Protein AF-0000000083542495 (afdb_homodimer)

Sequence (242 aa):
VQSEVVLTQPEAETGRPGGSLRLTCKTSGFSLGSYNMYWVRQVPGQGLECLIWYYSSSENTYAPAIKDRFTASKDTSNNIFSLTMTRLESEDTAIYYCTRDIVPGPGAAQQLLSIQKAPQHVQSEVVLTQPEAETGRPGGSLRLTCKTSGFSLGSYNMYWVRQVPGQGLECLIWYYSSSENTYAPAIKDRFTASKDTSNNIFSLTMTRLESEDTAIYYCTRDIVPGPGAAQQLLSIQKAPQH

Radius of gyration: 18.93 Å; Cα contacts (8 Å, |Δi|>4): 610; chains: 2; bounding box: 52×53×37 Å

InterPro domains:
  IPR003599 Immunoglobulin domain subtype [SM00409] (10-116)
  IPR007110 Immunoglobulin-like domain [PS50835] (3-99)
  IPR013106 Immunoglobulin V-set domain [PF07686] (9-99)
  IPR013106 Immunoglobulin V-set domain [SM00406] (20-100)
  IPR013783 Immunoglobulin-like fold [G3DSA:2.60.40.10] (4-118)
  IPR036179 Immunoglobulin-like domain superfamily [SSF48726] (4-102)
  IPR050199 Immunoglobulin Heavy Variable [PTHR23266] (1-102)

Foldseek 3Di:
DQFDKDKDWDDDDDDDAQAKDKTKIAIDSDQLQQAWKWKWWDDVPGDIDTAKIDNAPVDIDGDPVQVVFKDWHADRVRRMTMIIGGNDDPVRPTDIDMDRDDDDDPPDDDDDDDDDDDPPD/DQFDKDKDWDDDDDDDAQAKDKTKIAIDSDQLQQAWKWKWWDDVPGDIDTAKIDNAPVDIDGDPVQVVFKDWHADRVRRMTMIIGGNDDPVRPTDIDMDRDDDDDPPDDDDDDDDDDDPPD

Structure (mmCIF, N/CA/C/O backbone):
data_AF-0000000083542495-model_v1
#
loop_
_entity.id
_entity.type
_entity.pdbx_description
1 polymer 'Ig-like domain-containing protein'
#
loop_
_atom_site.group_PDB
_atom_site.id
_atom_site.type_symbol
_atom_site.label_atom_id
_atom_site.label_alt_id
_atom_site.label_comp_id
_atom_site.label_asym_id
_atom_site.label_entity_id
_atom_site.label_seq_id
_atom_site.pdbx_PDB_ins_code
_atom_site.Cartn_x
_atom_site.Cartn_y
_atom_site.Cartn_z
_atom_site.occupancy
_atom_site.B_iso_or_equiv
_atom_site.auth_seq_id
_atom_site.auth_comp_id
_atom_site.auth_asym_id
_atom_site.auth_atom_id
_atom_site.pdbx_PDB_model_num
ATOM 1 N N . VAL A 1 1 ? 25.672 4 13.719 1 34.97 1 VAL A N 1
ATOM 2 C CA . VAL A 1 1 ? 24.438 3.922 14.484 1 34.97 1 VAL A CA 1
ATOM 3 C C . VAL A 1 1 ? 23.234 4.078 13.555 1 34.97 1 VAL A C 1
ATOM 5 O O . VAL A 1 1 ? 23.094 5.098 12.875 1 34.97 1 VAL A O 1
ATOM 8 N N . GLN A 1 2 ? 22.797 3.162 12.859 1 48.12 2 GLN A N 1
ATOM 9 C CA . GLN A 1 2 ? 21.688 3.432 11.953 1 48.12 2 GLN A CA 1
ATOM 10 C C . GLN A 1 2 ? 20.578 4.223 12.648 1 48.12 2 GLN A C 1
ATOM 12 O O . GLN A 1 2 ? 20.047 3.781 13.672 1 48.12 2 GLN A O 1
ATOM 17 N N . SER A 1 3 ? 20.625 5.492 12.648 1 60.53 3 SER A N 1
ATOM 18 C CA . SER A 1 3 ? 19.672 6.359 13.336 1 60.53 3 SER A CA 1
ATOM 19 C C . SER A 1 3 ? 18.25 5.832 13.211 1 60.53 3 SER A C 1
ATOM 21 O O . SER A 1 3 ? 17.875 5.273 12.172 1 60.53 3 SER A O 1
ATOM 23 N N . GLU A 1 4 ? 17.609 5.57 14.266 1 82.75 4 GLU A N 1
ATOM 24 C CA . GLU A 1 4 ? 16.25 5.066 14.383 1 82.75 4 GLU A CA 1
ATOM 25 C C . GLU A 1 4 ? 15.266 5.91 13.57 1 82.75 4 GLU A C 1
ATOM 27 O O . GLU A 1 4 ? 15.305 7.141 13.633 1 82.75 4 GLU A O 1
ATOM 32 N N . VAL A 1 5 ? 14.641 5.375 12.641 1 86.69 5 VAL A N 1
ATOM 33 C CA . VAL A 1 5 ? 13.586 6.051 11.891 1 86.69 5 VAL A CA 1
ATOM 34 C C . VAL A 1 5 ? 12.539 6.605 12.859 1 86.69 5 VAL A C 1
ATOM 36 O O . VAL A 1 5 ? 11.984 5.863 13.672 1 86.69 5 VAL A O 1
ATOM 39 N N . VAL A 1 6 ? 12.367 7.879 12.875 1 91.56 6 VAL A N 1
ATOM 40 C CA . VAL A 1 6 ? 11.367 8.523 13.719 1 91.56 6 VAL A CA 1
ATOM 41 C C . VAL A 1 6 ? 10.406 9.336 12.852 1 91.56 6 VAL A C 1
ATOM 43 O O . VAL A 1 6 ? 10.828 10.227 12.117 1 91.56 6 VAL A O 1
ATOM 46 N N . LEU A 1 7 ? 9.211 8.992 12.914 1 95.25 7 LEU A N 1
ATOM 47 C CA . LEU A 1 7 ? 8.133 9.734 12.258 1 95.25 7 LEU A CA 1
ATOM 48 C C . LEU A 1 7 ? 7.188 10.344 13.281 1 95.25 7 LEU A C 1
ATOM 50 O O . LEU A 1 7 ? 6.863 9.711 14.289 1 95.25 7 LEU A O 1
ATOM 54 N N . THR A 1 8 ? 6.801 11.594 13 1 96.88 8 THR A N 1
ATOM 55 C CA . THR A 1 8 ? 5.898 12.258 13.93 1 96.88 8 THR A CA 1
ATOM 56 C C . THR A 1 8 ? 4.809 13.016 13.18 1 96.88 8 THR A C 1
ATOM 58 O O . THR A 1 8 ? 5.074 13.656 12.156 1 96.88 8 THR A O 1
ATOM 61 N N . GLN A 1 9 ? 3.605 12.883 13.703 1 96.31 9 GLN A N 1
ATOM 62 C CA . GLN A 1 9 ? 2.443 13.625 13.219 1 96.31 9 GLN A CA 1
ATOM 63 C C . GLN A 1 9 ? 1.696 14.289 14.367 1 96.31 9 GLN A C 1
ATOM 65 O O . GLN A 1 9 ? 1.771 13.836 15.516 1 96.31 9 GLN A O 1
ATOM 70 N N . PRO A 1 10 ? 1.096 15.461 14.008 1 94.69 10 PRO A N 1
ATOM 71 C CA . PRO A 1 10 ? 0.166 15.938 15.031 1 94.69 10 PRO A CA 1
ATOM 72 C C . PRO A 1 10 ? -0.858 14.875 15.438 1 94.69 10 PRO A C 1
ATOM 74 O O . PRO A 1 10 ? -1.053 13.898 14.719 1 94.69 10 PRO A O 1
ATOM 77 N N . GLU A 1 11 ? -1.514 15.062 16.547 1 94.12 11 GLU A N 1
ATOM 78 C CA . GLU A 1 11 ? -2.424 14.047 17.062 1 94.12 11 GLU A CA 1
ATOM 79 C C . GLU A 1 11 ? -3.73 14.023 16.266 1 94.12 11 GLU A C 1
ATOM 81 O O . GLU A 1 11 ? -4.273 12.953 15.992 1 94.12 11 GLU A O 1
ATOM 86 N N . ALA A 1 12 ? -4.207 15.188 16.047 1 96.12 12 ALA A N 1
ATOM 87 C CA . ALA A 1 12 ? -5.523 15.25 15.43 1 96.12 12 ALA A CA 1
ATOM 88 C C . ALA A 1 12 ? -5.68 16.516 14.602 1 96.12 12 ALA A C 1
ATOM 90 O O . ALA A 1 12 ? -4.984 17.516 14.836 1 96.12 12 ALA A O 1
ATOM 91 N N . GLU A 1 13 ? -6.488 16.5 13.633 1 96.31 13 GLU A N 1
ATOM 92 C CA . GLU A 1 13 ? -6.898 17.625 12.781 1 96.31 13 GLU A CA 1
ATOM 93 C C . GLU A 1 13 ? -8.391 17.562 12.477 1 96.31 13 GLU A C 1
ATOM 95 O O . GLU A 1 13 ? -8.953 16.484 12.32 1 96.31 13 GLU A O 1
ATOM 100 N N . THR A 1 14 ? -9.055 18.672 12.484 1 96.62 14 THR A N 1
ATOM 101 C CA . THR A 1 14 ? -10.477 18.734 12.172 1 96.62 14 THR A CA 1
ATOM 102 C C . THR A 1 14 ? -10.727 19.609 10.953 1 96.62 14 THR A C 1
ATOM 104 O O . THR A 1 14 ? -10.109 20.672 10.812 1 96.62 14 THR A O 1
ATOM 107 N N . GLY A 1 15 ? -11.609 19.109 10.062 1 96.94 15 GLY A N 1
ATOM 108 C CA . GLY A 1 15 ? -12.008 19.875 8.891 1 96.94 15 GLY A CA 1
ATOM 109 C C . GLY A 1 15 ? -13.508 19.875 8.664 1 96.94 15 GLY A C 1
ATOM 110 O O . GLY A 1 15 ? -14.273 19.391 9.508 1 96.94 15 GLY A O 1
ATOM 111 N N . ARG A 1 16 ? -13.992 20.547 7.547 1 96.88 16 ARG A N 1
ATOM 112 C CA . ARG A 1 16 ? -15.398 20.578 7.16 1 96.88 16 ARG A CA 1
ATOM 113 C C . ARG A 1 16 ? -15.594 20.062 5.738 1 96.88 16 ARG A C 1
ATOM 115 O O . ARG A 1 16 ? -14.711 20.219 4.895 1 96.88 16 ARG A O 1
ATOM 122 N N . PRO A 1 17 ? -16.75 19.469 5.582 1 96.75 17 PRO A N 1
ATOM 123 C CA . PRO A 1 17 ? -17 19.031 4.207 1 96.75 17 PRO A CA 1
ATOM 124 C C . PRO A 1 17 ? -16.828 20.156 3.191 1 96.75 17 PRO A C 1
ATOM 126 O O . PRO A 1 17 ? -17.219 21.297 3.457 1 96.75 17 PRO A O 1
ATOM 129 N N . GLY A 1 18 ? -16.203 19.812 2.08 1 97.31 18 GLY A N 1
ATOM 130 C CA . GLY A 1 18 ? -15.969 20.797 1.038 1 97.31 18 GLY A CA 1
ATOM 131 C C . GLY A 1 18 ? -14.719 21.609 1.257 1 97.31 18 GLY A C 1
ATOM 132 O O . GLY A 1 18 ? -14.242 22.281 0.34 1 97.31 18 GLY A O 1
ATOM 133 N N . GLY A 1 19 ? -14.156 21.547 2.391 1 97.69 19 GLY A N 1
ATOM 134 C CA . GLY A 1 19 ? -12.961 22.297 2.736 1 97.69 19 GLY A CA 1
ATOM 135 C C . GLY A 1 19 ? -11.68 21.609 2.32 1 97.69 19 GLY A C 1
ATOM 136 O O . GLY A 1 19 ? -11.703 20.641 1.562 1 97.69 19 GLY A O 1
ATOM 137 N N . SER A 1 20 ? -10.539 22.203 2.807 1 98.19 20 SER A N 1
ATOM 138 C CA . SER A 1 20 ? -9.211 21.688 2.523 1 98.19 20 SER A CA 1
ATOM 139 C C . SER A 1 20 ? -8.367 21.609 3.789 1 98.19 20 SER A C 1
ATOM 141 O O . SER A 1 20 ? -8.562 22.375 4.723 1 98.19 20 SER A O 1
ATOM 143 N N . LEU A 1 21 ? -7.43 20.656 3.797 1 97.94 21 LEU A N 1
ATOM 144 C CA . LEU A 1 21 ? -6.488 20.453 4.895 1 97.94 21 LEU A CA 1
ATOM 145 C C . LEU A 1 21 ? -5.152 19.938 4.375 1 97.94 21 LEU A C 1
ATOM 147 O O . LEU A 1 21 ? -5.066 19.453 3.246 1 97.94 21 LEU A O 1
ATOM 151 N N . ARG A 1 22 ? -4.215 20.141 5.234 1 98.12 22 ARG A N 1
ATOM 152 C CA . ARG A 1 22 ? -2.896 19.594 4.945 1 98.12 22 ARG A CA 1
ATOM 153 C C . ARG A 1 22 ? -2.361 18.812 6.141 1 98.12 22 ARG A C 1
ATOM 155 O O . ARG A 1 22 ? -2.209 19.359 7.23 1 98.12 22 ARG A O 1
ATOM 162 N N . LEU A 1 23 ? -2.1 17.562 5.938 1 98.38 23 LEU A N 1
ATOM 163 C CA . LEU A 1 23 ? -1.435 16.75 6.949 1 98.38 23 LEU A CA 1
ATOM 164 C C . LEU A 1 23 ? 0.077 16.766 6.75 1 98.38 23 LEU A C 1
ATOM 166 O O . LEU A 1 23 ? 0.558 16.766 5.613 1 98.38 23 LEU A O 1
ATOM 170 N N . THR A 1 24 ? 0.794 16.75 7.852 1 98.38 24 THR A N 1
ATOM 171 C CA . THR A 1 24 ? 2.25 16.75 7.762 1 98.38 24 THR A CA 1
ATOM 172 C C . THR A 1 24 ? 2.846 15.617 8.594 1 98.38 24 THR A C 1
ATOM 174 O O . THR A 1 24 ? 2.346 15.297 9.672 1 98.38 24 THR A O 1
ATOM 177 N N . CYS A 1 25 ? 3.855 15.055 8.117 1 98.44 25 CYS A N 1
ATOM 178 C CA . CYS A 1 25 ? 4.656 14.016 8.758 1 98.44 25 CYS A CA 1
ATOM 179 C C . CYS A 1 25 ? 6.129 14.406 8.789 1 98.44 25 CYS A C 1
ATOM 181 O O . CYS A 1 25 ? 6.781 14.461 7.742 1 98.44 25 CYS A O 1
ATOM 183 N N . LYS A 1 26 ? 6.633 14.688 9.938 1 98.25 26 LYS A N 1
ATOM 184 C CA . LYS A 1 26 ? 8.055 14.984 10.094 1 98.25 26 LYS A CA 1
ATOM 185 C C . LYS A 1 26 ? 8.875 13.703 10.203 1 98.25 26 LYS A C 1
ATOM 187 O O . LYS A 1 26 ? 8.516 12.797 10.961 1 98.25 26 LYS A O 1
ATOM 192 N N . THR A 1 27 ? 9.867 13.695 9.422 1 96.94 27 THR A N 1
ATOM 193 C CA . THR A 1 27 ? 10.688 12.492 9.383 1 96.94 27 THR A CA 1
ATOM 194 C C . THR A 1 27 ? 12.094 12.773 9.891 1 96.94 27 THR A C 1
ATOM 196 O O . THR A 1 27 ? 12.594 13.898 9.766 1 96.94 27 THR A O 1
ATOM 199 N N . SER A 1 28 ? 12.695 11.758 10.469 1 94.94 28 SER A N 1
ATOM 200 C CA . SER A 1 28 ? 14.086 11.859 10.891 1 94.94 28 SER A CA 1
ATOM 201 C C . SER A 1 28 ? 14.773 10.5 10.859 1 94.94 28 SER A C 1
ATOM 203 O O . SER A 1 28 ? 14.117 9.461 10.852 1 94.94 28 SER A O 1
ATOM 205 N N . GLY A 1 29 ? 16.156 10.531 10.734 1 93.25 29 GLY A N 1
ATOM 206 C CA . GLY A 1 29 ? 16.938 9.312 10.805 1 93.25 29 GLY A CA 1
ATOM 207 C C . GLY A 1 29 ? 17.266 8.734 9.445 1 93.25 29 GLY A C 1
ATOM 208 O O . GLY A 1 29 ? 17.891 7.68 9.344 1 93.25 29 GLY A O 1
ATOM 209 N N . PHE A 1 30 ? 16.703 9.352 8.438 1 92.06 30 PHE A N 1
ATOM 210 C CA . PHE A 1 30 ? 17 8.922 7.074 1 92.06 30 PHE A CA 1
ATOM 211 C C . PHE A 1 30 ? 16.766 10.062 6.09 1 92.06 30 PHE A C 1
ATOM 213 O O . PHE A 1 30 ? 16.25 11.117 6.461 1 92.06 30 PHE A O 1
ATOM 220 N N . SER A 1 31 ? 17.234 9.844 4.871 1 93.81 31 SER A N 1
ATOM 221 C CA . SER A 1 31 ? 17 10.836 3.828 1 93.81 31 SER A CA 1
ATOM 222 C C . SER A 1 31 ? 15.633 10.648 3.182 1 93.81 31 SER A C 1
ATOM 224 O O . SER A 1 31 ? 15.422 9.703 2.424 1 93.81 31 SER A O 1
ATOM 226 N N . LEU A 1 32 ? 14.766 11.555 3.404 1 95.88 32 LEU A N 1
ATOM 227 C CA . LEU A 1 32 ? 13.383 11.461 2.945 1 95.88 32 LEU A CA 1
ATOM 228 C C . LEU A 1 32 ? 13.32 11.266 1.435 1 95.88 32 LEU A C 1
ATOM 230 O O . LEU A 1 32 ? 12.5 10.5 0.935 1 95.88 32 LEU A O 1
ATOM 234 N N . GLY A 1 33 ? 14.211 11.922 0.722 1 95.31 33 GLY A N 1
ATOM 235 C CA . GLY A 1 33 ? 14.203 11.875 -0.732 1 95.31 33 GLY A CA 1
ATOM 236 C C . GLY A 1 33 ? 14.641 10.539 -1.293 1 95.31 33 GLY A C 1
ATOM 237 O O . GLY A 1 33 ? 14.344 10.219 -2.445 1 95.31 33 GLY A O 1
ATOM 238 N N . SER A 1 34 ? 15.359 9.773 -0.505 1 92.44 34 SER A N 1
ATOM 239 C CA . SER A 1 34 ? 15.977 8.547 -1.001 1 92.44 34 SER A CA 1
ATOM 240 C C . SER A 1 34 ? 15.125 7.328 -0.666 1 92.44 34 SER A C 1
ATOM 242 O O . SER A 1 34 ? 15.484 6.199 -1.02 1 92.44 34 SER A O 1
ATOM 244 N N . TYR A 1 35 ? 14.055 7.566 0.015 1 90.94 35 TYR A N 1
ATOM 245 C CA . TYR A 1 35 ? 13.234 6.434 0.445 1 90.94 35 TYR A CA 1
ATOM 246 C C . TYR A 1 35 ? 11.789 6.609 0.003 1 90.94 35 TYR A C 1
ATOM 248 O O . TYR A 1 35 ? 11.312 7.734 -0.141 1 90.94 35 TYR A O 1
ATOM 256 N N . ASN A 1 36 ? 11.094 5.5 -0.184 1 91.06 36 ASN A N 1
ATOM 257 C CA . ASN A 1 36 ? 9.648 5.512 -0.362 1 91.06 36 ASN A CA 1
ATOM 258 C C . ASN A 1 36 ? 8.93 5.902 0.926 1 91.06 36 ASN A C 1
ATOM 260 O O . ASN A 1 36 ? 9.422 5.645 2.023 1 91.06 36 ASN A O 1
ATOM 264 N N . MET A 1 37 ? 7.824 6.543 0.735 1 95.88 37 MET A N 1
ATOM 265 C CA . MET A 1 37 ? 6.926 6.84 1.845 1 95.88 37 MET A CA 1
ATOM 266 C C . MET A 1 37 ? 5.496 6.422 1.513 1 95.88 37 MET A C 1
ATOM 268 O O . MET A 1 37 ? 5.148 6.27 0.341 1 95.88 37 MET A O 1
ATOM 272 N N . TYR A 1 38 ? 4.734 6.246 2.58 1 97.06 38 TYR A N 1
ATOM 273 C CA . TYR A 1 38 ? 3.348 5.836 2.391 1 97.06 38 TYR A CA 1
ATOM 274 C C . TYR A 1 38 ? 2.408 6.676 3.246 1 97.06 38 TYR A C 1
ATOM 276 O O . TYR A 1 38 ? 2.73 7.012 4.391 1 97.06 38 TYR A O 1
ATOM 284 N N . TRP A 1 39 ? 1.235 7.031 2.676 1 97.44 39 TRP A N 1
ATOM 285 C CA . TRP A 1 39 ? 0.047 7.395 3.441 1 97.44 39 TRP A CA 1
ATO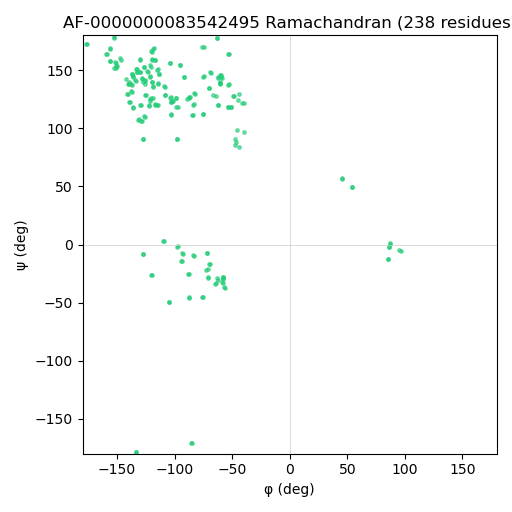M 286 C C . TRP A 1 39 ? -0.944 6.238 3.492 1 97.44 39 TRP A C 1
ATOM 288 O O . TRP A 1 39 ? -1.324 5.691 2.453 1 97.44 39 TRP A O 1
ATOM 298 N N . VAL A 1 40 ? -1.267 5.859 4.664 1 96.12 40 VAL A N 1
ATOM 299 C CA . VAL A 1 40 ? -2.221 4.781 4.895 1 96.12 40 VAL A CA 1
ATOM 300 C C . VAL A 1 40 ? -3.395 5.297 5.723 1 96.12 40 VAL A C 1
ATOM 302 O O . VAL A 1 40 ? -3.223 6.164 6.582 1 96.12 40 VAL A O 1
ATOM 305 N N . ARG A 1 41 ? -4.559 4.762 5.43 1 95.81 41 ARG A N 1
ATOM 306 C CA . ARG A 1 41 ? -5.766 5.227 6.105 1 95.81 41 ARG A CA 1
ATOM 307 C C . ARG A 1 41 ? -6.516 4.062 6.746 1 95.81 41 ARG A C 1
ATOM 309 O O . ARG A 1 41 ? -6.59 2.973 6.176 1 95.81 41 ARG A O 1
ATOM 316 N N . GLN A 1 42 ? -7.023 4.34 7.918 1 93.5 42 GLN A N 1
ATOM 317 C CA . GLN A 1 42 ? -7.906 3.379 8.57 1 93.5 42 GLN A CA 1
ATOM 318 C C . GLN A 1 42 ? -9.203 4.039 9.016 1 93.5 42 GLN A C 1
ATOM 320 O O . GLN A 1 42 ? -9.203 4.871 9.93 1 93.5 42 GLN A O 1
ATOM 325 N N . VAL A 1 43 ? -10.203 3.705 8.273 1 92.06 43 VAL A N 1
ATOM 326 C CA . VAL A 1 43 ? -11.531 4.102 8.742 1 92.06 43 VAL A CA 1
ATOM 327 C C . VAL A 1 43 ? -11.906 3.285 9.977 1 92.06 43 VAL A C 1
ATOM 329 O O . VAL A 1 43 ? -11.68 2.074 10.023 1 92.06 43 VAL A O 1
ATOM 332 N N . PRO A 1 44 ? -12.438 3.969 10.992 1 87.5 44 PRO A N 1
ATOM 333 C CA . PRO A 1 44 ? -12.789 3.225 12.203 1 87.5 44 PRO A CA 1
ATOM 334 C C . PRO A 1 44 ? -13.602 1.965 11.914 1 87.5 44 PRO A C 1
ATOM 336 O O . PRO A 1 44 ? -14.586 2.02 11.172 1 87.5 44 PRO A O 1
ATOM 339 N N . GLY A 1 45 ? -13.133 0.894 12.438 1 84.38 45 GLY A N 1
ATOM 340 C CA . GLY A 1 45 ? -13.828 -0.376 12.297 1 84.38 45 GLY A CA 1
ATOM 341 C C . GLY A 1 45 ? -13.469 -1.105 11.016 1 84.38 45 GLY A C 1
ATOM 342 O O . GLY A 1 45 ? -13.984 -2.195 10.75 1 84.38 45 GLY A O 1
ATOM 343 N N . GLN A 1 46 ? -12.672 -0.566 10.195 1 85.12 46 GLN A N 1
ATOM 344 C CA . GLN A 1 46 ? -12.297 -1.172 8.922 1 85.12 46 GLN A CA 1
ATOM 345 C C . GLN A 1 46 ? -10.797 -1.447 8.859 1 85.12 46 GLN A C 1
ATOM 347 O O . GLN A 1 46 ? -10.055 -1.074 9.766 1 85.12 46 GLN A O 1
ATOM 352 N N . GLY A 1 47 ? -10.383 -2.141 7.941 1 83.31 47 GLY A N 1
ATOM 353 C CA . GLY A 1 47 ? -8.977 -2.439 7.766 1 83.31 47 GLY A CA 1
ATOM 354 C C . GLY A 1 47 ? -8.188 -1.273 7.199 1 83.31 47 GLY A C 1
ATOM 355 O O . GLY A 1 47 ? -8.766 -0.27 6.781 1 83.31 47 GLY A O 1
ATOM 356 N N . LEU A 1 48 ? -6.906 -1.466 7.23 1 88.75 48 LEU A N 1
ATOM 357 C CA . LEU A 1 48 ? -6.02 -0.44 6.688 1 88.75 48 LEU A CA 1
ATOM 358 C C . LEU A 1 48 ? -6.047 -0.448 5.164 1 88.75 48 LEU A C 1
ATOM 360 O O . LEU A 1 48 ? -6.184 -1.506 4.547 1 88.75 48 LEU A O 1
ATOM 364 N N . GLU A 1 49 ? -5.938 0.707 4.605 1 89 49 GLU A N 1
ATOM 365 C CA . GLU A 1 49 ? -5.871 0.909 3.162 1 89 49 GLU A CA 1
ATOM 366 C C . GLU A 1 49 ? -4.633 1.713 2.775 1 89 49 GLU A C 1
ATOM 368 O O . GLU A 1 49 ? -4.367 2.771 3.35 1 89 49 GLU A O 1
ATOM 373 N N . CYS A 1 50 ? -3.916 1.165 1.838 1 92.88 50 CYS A N 1
ATOM 374 C CA . CYS A 1 50 ? -2.824 1.952 1.276 1 92.88 50 CYS A CA 1
ATOM 375 C C . CYS A 1 50 ? -3.354 3.025 0.333 1 92.88 50 CYS A C 1
ATOM 377 O O . CYS A 1 50 ? -3.828 2.717 -0.761 1 92.88 50 CYS A O 1
ATOM 379 N N . LEU A 1 51 ? -3.242 4.266 0.668 1 94.19 51 LEU A N 1
ATOM 380 C CA . LEU A 1 51 ? -3.77 5.363 -0.136 1 94.19 51 LEU A CA 1
ATOM 381 C C . LEU A 1 51 ? -2.752 5.805 -1.183 1 94.19 51 LEU A C 1
ATOM 383 O O . LEU A 1 51 ? -3.109 6.043 -2.338 1 94.19 51 LEU A O 1
ATOM 387 N N . ILE A 1 52 ? -1.513 5.945 -0.697 1 96.25 52 ILE A N 1
ATOM 388 C CA . ILE A 1 52 ? -0.48 6.527 -1.546 1 96.25 52 ILE A CA 1
ATOM 389 C C . ILE A 1 52 ? 0.84 5.793 -1.333 1 96.25 52 ILE A C 1
ATOM 391 O O . ILE A 1 52 ? 1.228 5.516 -0.195 1 96.25 52 ILE A O 1
ATOM 395 N N . TRP A 1 53 ? 1.465 5.375 -2.338 1 94.25 53 TRP A N 1
ATOM 396 C CA . TRP A 1 53 ? 2.895 5.102 -2.428 1 94.25 53 TRP A CA 1
ATOM 397 C C . TRP A 1 53 ? 3.633 6.262 -3.084 1 94.25 53 TRP A C 1
ATOM 399 O O . TRP A 1 53 ? 3.283 6.684 -4.188 1 94.25 53 TRP A O 1
ATOM 409 N N . TYR A 1 54 ? 4.645 6.766 -2.422 1 96.25 54 TYR A N 1
ATOM 410 C CA . TYR A 1 54 ? 5.273 7.977 -2.938 1 96.25 54 TYR A CA 1
ATOM 411 C C . TYR A 1 54 ? 6.793 7.875 -2.871 1 96.25 54 TYR A C 1
ATOM 413 O O . TYR A 1 54 ? 7.367 7.754 -1.786 1 96.25 54 TYR A O 1
ATOM 421 N N . TYR A 1 55 ? 7.398 7.93 -4.016 1 93.5 55 TYR A N 1
ATOM 422 C CA . TYR A 1 55 ? 8.852 8.055 -4.078 1 93.5 55 TYR A CA 1
ATOM 423 C C . TYR A 1 55 ? 9.258 9.469 -4.461 1 93.5 55 TYR A C 1
ATOM 425 O O . TYR A 1 55 ? 10.047 10.109 -3.756 1 93.5 55 TYR A O 1
ATOM 433 N N . SER A 1 56 ? 8.656 9.953 -5.496 1 95.31 56 SER A N 1
ATOM 434 C CA . SER A 1 56 ? 8.859 11.312 -5.992 1 95.31 56 SER A CA 1
ATOM 435 C C . SER A 1 56 ? 7.621 11.82 -6.719 1 95.31 56 SER A C 1
ATOM 437 O O . SER A 1 56 ? 6.629 11.102 -6.848 1 95.31 56 SER A O 1
ATOM 439 N N . SER A 1 57 ? 7.688 13.039 -7.172 1 95.25 57 SER A N 1
ATOM 440 C CA . SER A 1 57 ? 6.547 13.609 -7.879 1 95.25 57 SER A CA 1
ATOM 441 C C . SER A 1 57 ? 6.254 12.852 -9.164 1 95.25 57 SER A C 1
ATOM 443 O O . SER A 1 57 ? 5.105 12.797 -9.609 1 95.25 57 SER A O 1
ATOM 445 N N . SER A 1 58 ? 7.262 12.258 -9.781 1 93.56 58 SER A N 1
ATOM 446 C CA . SER A 1 58 ? 7.098 11.539 -11.039 1 93.56 58 SER A CA 1
ATOM 447 C C . SER A 1 58 ? 6.875 10.047 -10.805 1 93.56 58 SER A C 1
ATOM 449 O O . SER A 1 58 ? 6.473 9.32 -11.711 1 93.56 58 SER A O 1
ATOM 451 N N . GLU A 1 59 ? 7.148 9.648 -9.633 1 93.12 59 GLU A N 1
ATOM 452 C CA . GLU A 1 59 ? 7.027 8.227 -9.32 1 93.12 59 GLU A CA 1
ATOM 453 C C . GLU A 1 59 ? 6.164 8.016 -8.078 1 93.12 59 GLU A C 1
ATOM 455 O O . GLU A 1 59 ? 6.68 7.965 -6.957 1 93.12 59 GLU A O 1
ATOM 460 N N . ASN A 1 60 ? 4.902 7.859 -8.305 1 94.44 60 ASN A N 1
ATOM 461 C CA . ASN A 1 60 ? 3.938 7.672 -7.223 1 94.44 60 ASN A CA 1
ATOM 462 C C . ASN A 1 60 ? 2.654 7.016 -7.723 1 94.44 60 ASN A C 1
ATOM 464 O O . ASN A 1 60 ? 2.42 6.945 -8.93 1 94.44 60 ASN A O 1
ATOM 468 N N . THR A 1 61 ? 1.915 6.535 -6.715 1 93.69 61 THR A N 1
ATOM 469 C CA . THR A 1 61 ? 0.588 6.012 -7.016 1 93.69 61 THR A CA 1
ATOM 470 C C . THR A 1 61 ? -0.431 6.5 -5.992 1 93.69 61 THR A C 1
ATOM 472 O O . THR A 1 61 ? -0.107 6.656 -4.812 1 93.69 61 THR A O 1
ATOM 475 N N . TYR A 1 62 ? -1.709 6.75 -6.539 1 94.44 62 TYR A N 1
ATOM 476 C CA . TYR A 1 62 ? -2.838 7.133 -5.695 1 94.44 62 TYR A CA 1
ATOM 477 C C . TYR A 1 62 ? -3.969 6.117 -5.809 1 94.44 62 TYR A C 1
ATOM 479 O O . TYR A 1 62 ? -4.266 5.629 -6.902 1 94.44 62 TYR A O 1
ATOM 487 N N . ALA A 1 63 ? -4.512 5.902 -4.625 1 92.75 63 ALA A N 1
ATOM 488 C CA . ALA A 1 63 ? -5.773 5.176 -4.711 1 92.75 63 ALA A CA 1
ATOM 489 C C . ALA A 1 63 ? -6.793 5.941 -5.547 1 92.75 63 ALA A C 1
ATOM 491 O O . ALA A 1 63 ? -6.887 7.168 -5.457 1 92.75 63 ALA A O 1
ATOM 492 N N . PRO A 1 64 ? -7.586 5.234 -6.281 1 91.12 64 PRO A N 1
ATOM 493 C CA . PRO A 1 64 ? -8.523 5.891 -7.195 1 91.12 64 PRO A CA 1
ATOM 494 C C . PRO A 1 64 ? -9.492 6.828 -6.477 1 91.12 64 PRO A C 1
ATOM 496 O O . PRO A 1 64 ? -9.836 7.891 -7 1 91.12 64 PRO A O 1
ATOM 499 N N . ALA A 1 65 ? -9.875 6.555 -5.301 1 90.12 65 ALA A N 1
ATOM 500 C CA . ALA A 1 65 ? -10.922 7.285 -4.582 1 90.12 65 ALA A CA 1
ATOM 501 C C . ALA A 1 65 ? -10.445 8.688 -4.203 1 90.12 65 ALA A C 1
ATOM 503 O O . ALA A 1 65 ? -11.258 9.57 -3.918 1 90.12 65 ALA A O 1
ATOM 504 N N . ILE A 1 66 ? -9.109 8.867 -4.266 1 95.31 66 ILE A N 1
ATOM 505 C CA . ILE A 1 66 ? -8.656 10.141 -3.711 1 95.31 66 ILE A CA 1
ATOM 506 C C . ILE A 1 66 ? -7.789 10.867 -4.738 1 95.31 66 ILE A C 1
ATOM 508 O O . ILE A 1 66 ? -7.41 12.023 -4.531 1 95.31 66 ILE A O 1
ATOM 512 N N . LYS A 1 67 ? -7.461 10.266 -5.789 1 94.94 67 LYS A N 1
ATOM 513 C CA . LYS A 1 67 ? -6.422 10.727 -6.707 1 94.94 67 LYS A CA 1
ATOM 514 C C . LYS A 1 67 ? -6.727 12.133 -7.219 1 94.94 67 LYS A C 1
ATOM 516 O O . LYS A 1 67 ? -5.809 12.898 -7.523 1 94.94 67 LYS A O 1
ATOM 521 N N . ASP A 1 68 ? -7.945 12.578 -7.309 1 96.75 68 ASP A N 1
ATOM 522 C CA . ASP A 1 68 ? -8.305 13.891 -7.848 1 96.75 68 ASP A CA 1
ATOM 523 C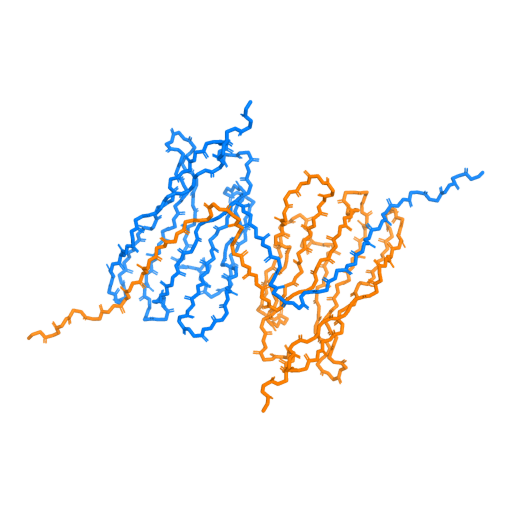 C . ASP A 1 68 ? -8.406 14.93 -6.734 1 96.75 68 ASP A C 1
ATOM 525 O O . ASP A 1 68 ? -8.555 16.125 -7.004 1 96.75 68 ASP A O 1
ATOM 529 N N . ARG A 1 69 ? -8.312 14.492 -5.566 1 98.5 69 ARG A N 1
ATOM 530 C CA . ARG A 1 69 ? -8.602 15.414 -4.473 1 98.5 69 ARG A CA 1
ATOM 531 C C . ARG A 1 69 ? -7.395 15.578 -3.557 1 98.5 69 ARG A C 1
ATOM 533 O O . ARG A 1 69 ? -7.246 16.609 -2.889 1 98.5 69 ARG A O 1
ATOM 540 N N . PHE A 1 70 ? -6.566 14.578 -3.52 1 98.5 70 PHE A N 1
ATOM 541 C CA . PHE A 1 70 ? -5.438 14.586 -2.594 1 98.5 70 PHE A CA 1
ATOM 542 C C . PHE A 1 70 ? -4.117 14.664 -3.35 1 98.5 70 PHE A C 1
ATOM 544 O O . PHE A 1 70 ? -3.99 14.109 -4.445 1 98.5 70 PHE A O 1
ATOM 551 N N . THR A 1 71 ? -3.145 15.328 -2.746 1 98.62 71 THR A N 1
ATOM 552 C CA . THR A 1 71 ? -1.811 15.461 -3.322 1 98.62 71 THR A CA 1
ATOM 553 C C . THR A 1 71 ? -0.739 15.305 -2.246 1 98.62 71 THR A C 1
ATOM 555 O O . THR A 1 71 ? -0.702 16.078 -1.284 1 98.62 71 THR A O 1
ATOM 558 N N . ALA A 1 72 ? 0.112 14.367 -2.471 1 98.62 72 ALA A N 1
ATOM 559 C CA . ALA A 1 72 ? 1.244 14.172 -1.568 1 98.62 72 ALA A CA 1
ATOM 560 C C . ALA A 1 72 ? 2.484 14.898 -2.086 1 98.62 72 ALA A C 1
ATOM 562 O O . ALA A 1 72 ? 2.613 15.141 -3.289 1 98.62 72 ALA A O 1
ATOM 563 N N . SER A 1 73 ? 3.379 15.234 -1.086 1 98.56 73 SER A N 1
ATOM 564 C CA . SER A 1 73 ? 4.629 15.883 -1.467 1 98.56 73 SER A CA 1
ATOM 565 C C . SER A 1 73 ? 5.711 15.656 -0.417 1 98.56 73 SER A C 1
ATOM 567 O O . SER A 1 73 ? 5.406 15.383 0.747 1 98.56 73 SER A O 1
ATOM 569 N N . LYS A 1 74 ? 6.93 15.797 -0.888 1 98.25 74 LYS A N 1
ATOM 570 C CA . LYS A 1 74 ? 8.102 15.742 -0.021 1 98.25 74 LYS A CA 1
ATOM 571 C C . LYS A 1 74 ? 8.82 17.094 0.013 1 98.25 74 LYS A C 1
ATOM 573 O O . LYS A 1 74 ? 9.203 17.625 -1.031 1 98.25 74 LYS A O 1
ATOM 578 N N . ASP A 1 75 ? 8.906 17.625 1.172 1 98.12 75 ASP A N 1
ATOM 579 C CA . ASP A 1 75 ? 9.82 18.734 1.428 1 98.12 75 ASP A CA 1
ATOM 580 C C . ASP A 1 75 ? 11.117 18.25 2.061 1 98.12 75 ASP A C 1
ATOM 582 O O . ASP A 1 75 ? 11.242 18.203 3.287 1 98.12 75 ASP A O 1
ATOM 586 N N . THR A 1 76 ? 12.117 17.922 1.229 1 97.12 76 THR A N 1
ATOM 587 C CA . THR A 1 76 ? 13.328 17.266 1.701 1 97.12 76 THR A CA 1
ATOM 588 C C . THR A 1 76 ? 14.172 18.234 2.529 1 97.12 76 THR A C 1
ATOM 590 O O . THR A 1 76 ? 14.945 17.797 3.391 1 97.12 76 THR A O 1
ATOM 593 N N . SER A 1 77 ? 14.062 19.516 2.232 1 97.06 77 SER A N 1
ATOM 594 C CA . SER A 1 77 ? 14.805 20.516 2.998 1 97.06 77 SER A CA 1
ATOM 595 C C . SER A 1 77 ? 14.359 20.547 4.453 1 97.06 77 SER A C 1
ATOM 597 O O . SER A 1 77 ? 15.172 20.766 5.355 1 97.06 77 SER A O 1
ATOM 599 N N . ASN A 1 78 ? 13.078 20.281 4.664 1 97.62 78 ASN A N 1
ATOM 600 C CA . ASN A 1 78 ? 12.531 20.344 6.016 1 97.62 78 ASN A CA 1
ATOM 601 C C . ASN A 1 78 ? 12.172 18.953 6.535 1 97.62 78 ASN A C 1
ATOM 603 O O . ASN A 1 78 ? 11.672 18.812 7.652 1 97.62 78 ASN A O 1
ATOM 607 N N . ASN A 1 79 ? 12.445 17.922 5.773 1 97.44 79 ASN A N 1
ATOM 608 C CA . ASN A 1 79 ? 12.156 16.531 6.102 1 97.44 79 ASN A CA 1
ATOM 609 C C . ASN A 1 79 ? 10.68 16.344 6.445 1 97.44 79 ASN A C 1
ATOM 611 O O . ASN A 1 79 ? 10.352 15.734 7.469 1 97.44 79 ASN A O 1
ATOM 615 N N . ILE A 1 80 ? 9.828 16.875 5.543 1 98.44 80 ILE A N 1
ATOM 616 C CA . ILE A 1 80 ? 8.391 16.766 5.758 1 98.44 80 ILE A CA 1
ATOM 617 C C . ILE A 1 80 ? 7.742 16.031 4.586 1 98.44 80 ILE A C 1
ATOM 619 O O . ILE A 1 80 ? 7.949 16.406 3.428 1 98.44 80 ILE A O 1
ATOM 623 N N . PHE A 1 81 ? 7.047 15.008 4.898 1 98.75 81 PHE A N 1
ATOM 624 C CA . PHE A 1 81 ? 6.137 14.352 3.967 1 98.75 81 PHE A CA 1
ATOM 625 C C . PHE A 1 81 ? 4.703 14.812 4.203 1 98.75 81 PHE A C 1
ATOM 627 O O . PHE A 1 81 ? 4.145 14.594 5.277 1 98.75 81 PHE A O 1
ATOM 634 N N . SER A 1 82 ? 4.094 15.445 3.191 1 98.69 82 SER A N 1
ATOM 635 C CA . SER A 1 82 ? 2.797 16.062 3.438 1 98.69 82 SER A CA 1
ATOM 636 C C . SER A 1 82 ? 1.718 15.469 2.541 1 98.69 82 SER A C 1
ATOM 638 O O . SER A 1 82 ? 2.023 14.852 1.522 1 98.69 82 SER A O 1
ATOM 640 N N . LEU A 1 83 ? 0.484 15.672 3 1 98.75 83 LEU A N 1
ATOM 641 C CA . LEU A 1 83 ? -0.712 15.305 2.25 1 98.75 83 LEU A CA 1
ATOM 642 C C . LEU A 1 83 ? -1.709 16.453 2.221 1 98.75 83 LEU A C 1
ATOM 644 O O . LEU A 1 83 ? -2.324 16.781 3.238 1 98.75 83 LEU A O 1
ATOM 648 N N . THR A 1 84 ? -1.814 17.078 1.034 1 98.69 84 THR A N 1
ATOM 649 C CA . THR A 1 84 ? -2.814 18.109 0.84 1 98.69 84 THR A CA 1
ATOM 650 C C . THR A 1 84 ? -4.145 17.516 0.389 1 98.69 84 THR A C 1
ATOM 652 O O . THR A 1 84 ? -4.199 16.812 -0.624 1 98.69 84 THR A O 1
ATOM 655 N N . MET A 1 85 ? -5.207 17.812 1.068 1 98.69 85 MET A N 1
ATOM 656 C CA . MET A 1 85 ? -6.535 17.25 0.816 1 98.69 85 MET A CA 1
ATOM 657 C C . MET A 1 85 ? -7.531 18.359 0.489 1 98.69 85 MET A C 1
ATOM 659 O O . MET A 1 85 ? -7.672 19.328 1.252 1 98.69 85 MET A O 1
ATOM 663 N N . THR A 1 86 ? -8.172 18.219 -0.609 1 98.56 86 THR A N 1
ATOM 664 C CA . THR A 1 86 ? -9.172 19.203 -0.993 1 98.56 86 THR A CA 1
ATOM 665 C C . THR A 1 86 ? -10.547 18.562 -1.141 1 98.56 86 THR A C 1
ATOM 667 O O . THR A 1 86 ? -10.656 17.328 -1.209 1 98.56 86 THR A O 1
ATOM 670 N N . ARG A 1 87 ? -11.617 19.375 -1.195 1 98.12 87 ARG A N 1
ATOM 671 C CA . ARG A 1 87 ? -12.984 18.891 -1.325 1 98.12 87 ARG A CA 1
ATOM 672 C C . ARG A 1 87 ? -13.25 17.734 -0.376 1 98.12 87 ARG A C 1
ATOM 674 O O . ARG A 1 87 ? -13.711 16.672 -0.8 1 98.12 87 ARG A O 1
ATOM 681 N N . LEU A 1 88 ? -13.023 18.031 0.86 1 98.12 88 LEU A N 1
ATOM 682 C CA . LEU A 1 88 ? -13.141 17.031 1.907 1 98.12 88 LEU A CA 1
ATOM 683 C C . LEU A 1 88 ? -14.562 16.469 1.974 1 98.12 88 LEU A C 1
ATOM 685 O O . LEU A 1 88 ? -15.531 17.219 1.825 1 98.12 88 LEU A O 1
ATOM 689 N N . GLU A 1 89 ? -14.586 15.219 2.162 1 97.12 89 GLU A N 1
ATOM 690 C CA . GLU A 1 89 ? -15.844 14.516 2.375 1 97.12 89 GLU A CA 1
ATOM 691 C C . GLU A 1 89 ? -15.898 13.883 3.762 1 97.12 89 GLU A C 1
ATOM 693 O O . GLU A 1 89 ? -14.859 13.617 4.367 1 97.12 89 GLU A O 1
ATOM 698 N N . SER A 1 90 ? -17.109 13.602 4.234 1 95.56 90 SER A N 1
ATOM 699 C CA . SER A 1 90 ? -17.266 12.969 5.539 1 95.56 90 SER A CA 1
ATOM 700 C C . SER A 1 90 ? -16.531 11.633 5.594 1 95.56 90 SER A C 1
ATOM 702 O O . SER A 1 90 ? -16.031 11.242 6.645 1 95.56 90 SER A O 1
ATOM 704 N N . GLU A 1 91 ? -16.438 11.008 4.422 1 94.19 91 GLU A N 1
ATOM 705 C CA . GLU A 1 91 ? -15.812 9.695 4.316 1 94.19 91 GLU A CA 1
ATOM 706 C C . GLU A 1 91 ? -14.305 9.781 4.492 1 94.19 91 GLU A C 1
ATOM 708 O O . GLU A 1 91 ? -13.625 8.766 4.66 1 94.19 91 GLU A O 1
ATOM 713 N N . ASP A 1 92 ? -13.844 11.023 4.551 1 96.94 92 ASP A N 1
ATOM 714 C CA . ASP A 1 92 ? -12.406 11.211 4.734 1 96.94 92 ASP A CA 1
ATOM 715 C C . ASP A 1 92 ? -12.023 11.117 6.211 1 96.94 92 ASP A C 1
ATOM 717 O O . ASP A 1 92 ? -10.836 11.07 6.547 1 96.94 92 ASP A O 1
ATOM 721 N N . THR A 1 93 ? -13.039 11.086 7.148 1 97.25 93 THR A N 1
ATOM 722 C CA . THR A 1 93 ? -12.773 10.898 8.57 1 97.25 93 THR A CA 1
ATOM 723 C C . THR A 1 93 ? -12.117 9.547 8.828 1 97.25 93 THR A C 1
ATOM 725 O O . THR A 1 93 ? -12.703 8.5 8.523 1 97.25 93 THR A O 1
ATOM 728 N N . ALA A 1 94 ? -10.945 9.594 9.383 1 97.62 94 ALA A N 1
ATOM 729 C CA . ALA A 1 94 ? -10.172 8.367 9.602 1 97.62 94 ALA A CA 1
ATOM 730 C C . ALA A 1 94 ? -8.867 8.664 10.336 1 97.62 94 ALA A C 1
ATOM 732 O O . ALA A 1 94 ? -8.547 9.82 10.609 1 97.62 94 ALA A O 1
ATOM 733 N N . ILE A 1 95 ? -8.188 7.594 10.703 1 97.69 95 ILE A N 1
ATOM 734 C CA . ILE A 1 95 ? -6.797 7.703 11.133 1 97.69 95 ILE A CA 1
ATOM 735 C C . ILE A 1 95 ? -5.871 7.617 9.922 1 97.69 95 ILE A C 1
ATOM 737 O O . ILE A 1 95 ? -5.969 6.68 9.125 1 97.69 95 ILE A O 1
ATOM 741 N N . TYR A 1 96 ? -5.043 8.57 9.812 1 98 96 TYR A N 1
ATOM 742 C CA . TYR A 1 96 ? -4.059 8.578 8.734 1 98 96 TYR A CA 1
ATOM 743 C C . TYR A 1 96 ? -2.658 8.305 9.273 1 98 96 TYR A C 1
ATOM 745 O O . TYR A 1 96 ? -2.203 8.961 10.211 1 98 96 TYR A O 1
ATOM 753 N N . TYR A 1 97 ? -2.02 7.359 8.648 1 97.62 97 TYR A N 1
ATOM 754 C CA . TYR A 1 97 ? -0.666 6.977 9.031 1 97.62 97 TYR A CA 1
ATOM 755 C C . TYR A 1 97 ? 0.347 7.43 7.988 1 97.62 97 TYR A C 1
ATOM 757 O O . TYR A 1 97 ? 0.103 7.309 6.785 1 97.62 97 TYR A O 1
ATOM 765 N N . CYS A 1 98 ? 1.359 7.941 8.469 1 97.94 98 CYS A N 1
ATOM 766 C CA . CYS A 1 98 ? 2.574 8.148 7.688 1 97.94 98 CYS A CA 1
ATOM 767 C C . CYS A 1 98 ? 3.629 7.102 8.031 1 97.94 98 CYS A C 1
ATOM 769 O O . CYS A 1 98 ? 3.938 6.891 9.211 1 97.94 98 CYS A O 1
ATOM 771 N N . THR A 1 99 ? 4.156 6.418 7.027 1 95.75 99 THR A N 1
ATOM 772 C CA . THR A 1 99 ? 5.109 5.359 7.332 1 95.75 99 THR A CA 1
ATOM 773 C C . THR A 1 99 ? 6.082 5.156 6.172 1 95.75 99 THR A C 1
ATOM 775 O O . THR A 1 99 ? 5.75 5.441 5.02 1 95.75 99 THR A O 1
ATOM 778 N N . ARG A 1 100 ? 7.25 4.695 6.516 1 91.56 100 ARG A N 1
ATOM 779 C CA . ARG A 1 100 ? 8.266 4.367 5.52 1 91.56 100 ARG A CA 1
ATOM 780 C C . ARG A 1 100 ? 8.117 2.926 5.039 1 91.56 100 ARG A C 1
ATOM 782 O O . ARG A 1 100 ? 8.516 2.594 3.92 1 91.56 100 ARG A O 1
ATOM 789 N N . ASP A 1 101 ? 7.527 2.178 5.93 1 88.62 101 ASP A N 1
ATOM 790 C CA . ASP A 1 101 ? 7.422 0.747 5.66 1 88.62 101 ASP A CA 1
ATOM 791 C C . ASP A 1 101 ? 6.004 0.243 5.93 1 88.62 101 ASP A C 1
ATOM 793 O O . ASP A 1 101 ? 5.289 0.803 6.766 1 88.62 101 ASP A O 1
ATOM 797 N N . ILE A 1 102 ? 5.648 -0.752 5.141 1 91.75 102 ILE A N 1
ATOM 798 C CA . ILE A 1 102 ? 4.395 -1.449 5.406 1 91.75 102 ILE A CA 1
ATOM 799 C C . ILE A 1 102 ? 4.668 -2.932 5.652 1 91.75 102 ILE A C 1
ATOM 801 O O . ILE A 1 102 ? 5.707 -3.453 5.242 1 91.75 102 ILE A O 1
ATOM 805 N N . VAL A 1 103 ? 3.846 -3.529 6.375 1 90.5 103 VAL A N 1
ATOM 806 C CA . VAL A 1 103 ? 3.936 -4.957 6.664 1 90.5 103 VAL A CA 1
ATOM 807 C C . VAL A 1 103 ? 2.619 -5.641 6.301 1 90.5 103 VAL A C 1
ATOM 809 O O . VAL A 1 103 ? 1.541 -5.074 6.504 1 90.5 103 VAL A O 1
ATOM 812 N N . PRO A 1 104 ? 2.748 -6.793 5.695 1 91.88 104 PRO A N 1
ATOM 813 C CA . PRO A 1 104 ? 1.507 -7.527 5.445 1 91.88 104 PRO A CA 1
ATOM 814 C C . PRO A 1 104 ? 0.759 -7.879 6.73 1 91.88 104 PRO A C 1
ATOM 816 O O . PRO A 1 104 ? 1.384 -8.188 7.75 1 91.88 104 PRO A O 1
ATOM 819 N N . GLY A 1 105 ? -0.562 -7.734 6.695 1 87.94 105 GLY A N 1
ATOM 820 C CA . GLY A 1 105 ? -1.371 -8.055 7.859 1 87.94 105 GLY A CA 1
ATOM 821 C C . GLY A 1 105 ? -1.302 -9.516 8.258 1 87.94 105 GLY A C 1
ATOM 822 O O . GLY A 1 105 ? -0.661 -10.32 7.574 1 87.94 105 GLY A O 1
ATOM 823 N N . PRO A 1 106 ? -2.035 -9.75 9.375 1 85.06 106 PRO A N 1
ATOM 824 C CA . PRO A 1 106 ? -2.084 -11.164 9.781 1 85.06 106 PRO A CA 1
ATOM 825 C C . PRO A 1 106 ? -2.736 -12.055 8.734 1 85.06 106 PRO A C 1
ATOM 827 O O . PRO A 1 106 ? -3.67 -11.633 8.047 1 85.06 106 PRO A O 1
ATOM 830 N N . GLY A 1 107 ? -2.283 -13.273 8.539 1 88.69 107 GLY A N 1
ATOM 831 C CA . GLY A 1 107 ? -2.84 -14.227 7.598 1 88.69 107 GLY A CA 1
ATOM 832 C C . GLY A 1 107 ? -2.262 -14.094 6.203 1 88.69 107 GLY A C 1
ATOM 833 O O . GLY A 1 107 ? -2.711 -14.766 5.273 1 88.69 107 GLY A O 1
ATOM 834 N N . ALA A 1 108 ? -1.361 -13.164 6.059 1 93.56 108 ALA A N 1
ATOM 835 C CA . ALA A 1 108 ? -0.726 -12.992 4.754 1 93.56 108 ALA A CA 1
ATOM 836 C C . ALA A 1 108 ? -0.001 -14.258 4.32 1 93.56 108 ALA A C 1
ATOM 838 O O . ALA A 1 108 ? 0.533 -14.992 5.156 1 93.56 108 ALA A O 1
ATOM 839 N N . ALA A 1 109 ? 0.002 -14.508 3.064 1 96.56 109 ALA A N 1
ATOM 840 C CA . ALA A 1 109 ? 0.787 -15.586 2.477 1 96.56 109 ALA A CA 1
ATOM 841 C C . ALA A 1 109 ? 2.029 -15.047 1.774 1 96.56 109 ALA A C 1
ATOM 843 O O . ALA A 1 109 ? 2.086 -13.867 1.422 1 96.56 109 ALA A O 1
ATOM 844 N N . GLN A 1 110 ? 3.008 -15.883 1.653 1 96.31 110 GLN A N 1
ATOM 845 C CA . GLN A 1 110 ? 4.23 -15.43 0.994 1 96.31 110 GLN A CA 1
ATOM 846 C C . GLN A 1 110 ? 4.754 -16.5 0.03 1 96.31 110 GLN A C 1
ATOM 848 O O . GLN A 1 110 ? 4.559 -17.688 0.25 1 96.31 110 GLN A O 1
ATOM 853 N N . GLN A 1 111 ? 5.32 -16.062 -0.985 1 96.88 111 GLN A N 1
ATOM 854 C CA . GLN A 1 111 ? 5.98 -16.906 -1.977 1 96.88 111 GLN A CA 1
ATOM 855 C C . GLN A 1 111 ? 7.312 -16.297 -2.414 1 96.88 111 GLN A C 1
ATOM 857 O O . GLN A 1 111 ? 7.387 -15.102 -2.725 1 96.88 111 GLN A O 1
ATOM 862 N N . LEU A 1 112 ? 8.32 -17.125 -2.416 1 96.69 112 LEU A N 1
ATOM 863 C CA . LEU A 1 112 ? 9.609 -16.688 -2.934 1 96.69 112 LEU A CA 1
ATOM 864 C C . LEU A 1 112 ? 9.664 -16.828 -4.449 1 96.69 112 LEU A C 1
ATOM 866 O O . LEU A 1 112 ? 9.438 -17.922 -4.988 1 96.69 112 LEU A O 1
ATOM 870 N N . LEU A 1 113 ? 9.875 -15.758 -5.125 1 97.06 113 LEU A N 1
ATOM 871 C CA . LEU A 1 113 ? 10.125 -15.766 -6.562 1 97.06 113 LEU A CA 1
ATOM 872 C C . LEU A 1 113 ? 11.602 -15.57 -6.859 1 97.06 113 LEU A C 1
ATOM 874 O O . LEU A 1 113 ? 12.203 -14.586 -6.418 1 97.06 113 LEU A O 1
ATOM 878 N N . SER A 1 114 ? 12.172 -16.469 -7.547 1 96.12 114 SER A N 1
ATOM 879 C CA . SER A 1 114 ? 13.578 -16.391 -7.938 1 96.12 114 SER A CA 1
ATOM 880 C C . SER A 1 114 ? 13.727 -16.328 -9.453 1 96.12 114 SER A C 1
ATOM 882 O O . SER A 1 114 ? 13.266 -17.234 -10.164 1 96.12 114 SER A O 1
ATOM 884 N N . ILE A 1 115 ? 14.328 -15.266 -9.938 1 96.06 115 ILE A N 1
ATOM 885 C CA . ILE A 1 115 ? 14.602 -15.141 -11.367 1 96.06 115 ILE A CA 1
ATOM 886 C C . ILE A 1 115 ? 16.078 -15.422 -11.633 1 96.06 115 ILE A C 1
ATOM 888 O O . ILE A 1 115 ? 16.953 -14.648 -11.219 1 96.06 115 ILE A O 1
ATOM 892 N N . GLN A 1 116 ? 16.406 -16.406 -12.234 1 92.56 116 GLN A N 1
ATOM 893 C CA . GLN A 1 116 ? 17.781 -16.797 -12.484 1 92.56 116 GLN A CA 1
ATOM 894 C C . GLN A 1 116 ? 17.953 -17.375 -13.891 1 92.56 116 GLN A C 1
ATOM 896 O O . GLN A 1 116 ? 17 -17.922 -14.453 1 92.56 116 GLN A O 1
ATOM 901 N N . LYS A 1 117 ? 19.141 -16.906 -14.484 1 85.38 117 LYS A N 1
ATOM 902 C CA . LYS A 1 117 ? 19.516 -17.531 -15.75 1 85.38 117 LYS A CA 1
ATOM 903 C C . LYS A 1 117 ? 19.812 -19.016 -15.57 1 85.38 117 LYS A C 1
ATOM 905 O O . LYS A 1 117 ? 20.328 -19.422 -14.523 1 85.38 117 LYS A O 1
ATOM 910 N N . ALA A 1 118 ? 19.141 -19.875 -16.422 1 75.12 118 ALA A N 1
ATOM 911 C CA . ALA A 1 118 ? 19.453 -21.297 -16.375 1 75.12 118 ALA A CA 1
ATOM 912 C C . ALA A 1 118 ? 20.953 -21.531 -16.312 1 75.12 118 ALA A C 1
ATOM 914 O O . ALA A 1 118 ? 21.734 -20.766 -16.906 1 75.12 118 ALA A O 1
ATOM 915 N N . PRO A 1 119 ? 21.422 -22.359 -15.344 1 66 119 PRO A N 1
ATOM 916 C CA . PRO A 1 119 ? 22.859 -22.625 -15.391 1 66 119 PRO A CA 1
ATOM 917 C C . PRO A 1 119 ? 23.35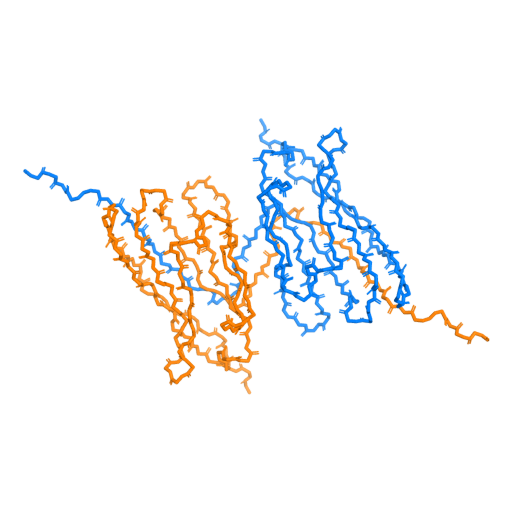9 -22.953 -16.797 1 66 119 PRO A C 1
ATOM 919 O O . PRO A 1 119 ? 22.672 -23.656 -17.547 1 66 119 PRO A O 1
ATOM 922 N N . GLN A 1 120 ? 23.938 -21.984 -17.516 1 60.56 120 GLN A N 1
ATOM 923 C CA . GLN A 1 120 ? 24.594 -22.375 -18.75 1 60.56 120 GLN A CA 1
ATOM 924 C C . GLN A 1 120 ? 25.5 -23.594 -18.531 1 60.56 120 GLN A C 1
ATOM 926 O O . GLN A 1 120 ? 26.406 -23.547 -17.688 1 60.56 120 GLN A O 1
ATOM 931 N N . HIS A 1 121 ? 24.938 -24.797 -18.609 1 47.12 121 HIS A N 1
ATOM 932 C CA . HIS A 1 121 ? 25.906 -25.875 -18.734 1 47.12 121 HIS A CA 1
ATOM 933 C C . HIS A 1 121 ? 26.641 -25.797 -20.062 1 47.12 121 HIS A C 1
ATOM 935 O O . HIS A 1 121 ? 26.094 -25.328 -21.062 1 47.12 121 HIS A O 1
ATOM 941 N N . VAL B 1 1 ? -19.25 -17.25 13.555 1 35.53 1 VAL B N 1
ATOM 942 C CA . VAL B 1 1 ? -17.828 -17.531 13.656 1 35.53 1 VAL B CA 1
ATOM 943 C C . VAL B 1 1 ? -17.062 -16.75 12.586 1 35.53 1 VAL B C 1
ATOM 945 O O . VAL B 1 1 ? -17.312 -16.922 11.391 1 35.53 1 VAL B O 1
ATOM 948 N N . GLN B 1 2 ? -16.766 -15.555 12.703 1 48.47 2 GLN B N 1
ATOM 949 C CA . GLN B 1 2 ? -16.109 -14.883 11.586 1 48.47 2 GLN B CA 1
ATOM 950 C C . GLN B 1 2 ? -14.953 -15.719 11.047 1 48.47 2 GLN B C 1
ATOM 952 O O . GLN B 1 2 ? -14.039 -16.078 11.789 1 48.47 2 GLN B O 1
ATOM 957 N N . SER B 1 3 ? -15.18 -16.547 10.109 1 61 3 SER B N 1
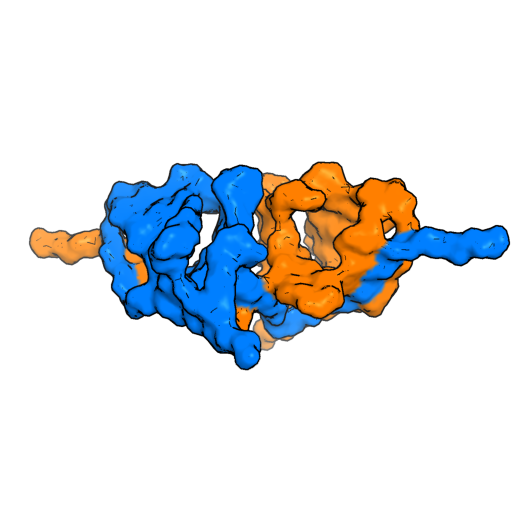ATOM 958 C CA . SER B 1 3 ? -14.188 -17.469 9.555 1 61 3 SER B CA 1
ATOM 959 C C . SER B 1 3 ? -12.836 -16.781 9.398 1 61 3 SER B C 1
ATOM 961 O O . SER B 1 3 ? -12.766 -15.586 9.078 1 61 3 SER B O 1
ATOM 963 N N . GLU B 1 4 ? -11.844 -17.266 9.992 1 82.88 4 GLU B N 1
ATOM 964 C CA . GLU B 1 4 ? -10.461 -16.797 9.992 1 82.88 4 GLU B CA 1
ATOM 965 C C . GLU B 1 4 ? -9.953 -16.594 8.562 1 82.88 4 GLU B C 1
ATOM 967 O O . GLU B 1 4 ? -10.148 -17.453 7.703 1 82.88 4 GLU B O 1
ATOM 972 N N . VAL B 1 5 ? -9.602 -15.461 8.203 1 86.81 5 VAL B N 1
ATOM 973 C CA . VAL B 1 5 ? -8.969 -15.188 6.914 1 86.81 5 VAL B CA 1
ATOM 974 C C . VAL B 1 5 ? -7.758 -16.094 6.727 1 86.81 5 VAL B C 1
ATOM 976 O O . VAL B 1 5 ? -6.852 -16.109 7.562 1 86.81 5 VAL B O 1
ATOM 979 N N . VAL B 1 6 ? -7.789 -16.922 5.734 1 91.56 6 VAL B N 1
ATOM 980 C CA . VAL B 1 6 ? -6.668 -17.797 5.414 1 91.56 6 VAL B CA 1
ATOM 981 C C . VAL B 1 6 ? -6.207 -17.547 3.98 1 91.56 6 VAL B C 1
ATOM 983 O O . VAL B 1 6 ? -6.996 -17.656 3.041 1 91.56 6 VAL B O 1
ATOM 986 N N . LEU B 1 7 ? -5.012 -17.172 3.873 1 95.31 7 LEU B N 1
ATOM 987 C CA . LEU B 1 7 ? -4.363 -17.016 2.576 1 95.31 7 LEU B CA 1
ATOM 988 C C . LEU B 1 7 ? -3.227 -18.016 2.404 1 95.31 7 LEU B C 1
ATOM 990 O O . LEU B 1 7 ? -2.482 -18.281 3.35 1 95.31 7 LEU B O 1
ATOM 994 N N . THR B 1 8 ? -3.156 -18.562 1.19 1 96.88 8 THR B N 1
ATOM 995 C CA . THR B 1 8 ? -2.102 -19.531 0.943 1 96.88 8 THR B CA 1
ATOM 996 C C . THR B 1 8 ? -1.464 -19.312 -0.425 1 96.88 8 THR B C 1
ATOM 998 O O . THR B 1 8 ? -2.16 -19.016 -1.4 1 96.88 8 THR B O 1
ATOM 1001 N N . GLN B 1 9 ? -0.154 -19.422 -0.429 1 96.25 9 GLN B N 1
ATOM 1002 C CA . GLN B 1 9 ? 0.643 -19.359 -1.65 1 96.25 9 GLN B CA 1
ATOM 1003 C C . GLN B 1 9 ? 1.619 -20.531 -1.727 1 96.25 9 GLN B C 1
ATOM 1005 O O . GLN B 1 9 ? 2.006 -21.094 -0.699 1 96.25 9 GLN B O 1
ATOM 1010 N N . PRO B 1 10 ? 1.883 -20.938 -3.008 1 94.62 10 PRO B N 1
ATOM 1011 C CA . PRO B 1 10 ? 3.023 -21.859 -3.072 1 94.62 10 PRO B CA 1
ATOM 1012 C C . PRO B 1 10 ? 4.27 -21.297 -2.396 1 94.62 10 PRO B C 1
ATOM 1014 O O . PRO B 1 10 ? 4.359 -20.094 -2.16 1 94.62 10 PRO B O 1
ATOM 1017 N N . GLU B 1 11 ? 5.219 -22.141 -2.113 1 94.38 11 GLU B N 1
ATOM 1018 C CA . GLU B 1 11 ? 6.391 -21.703 -1.361 1 94.38 11 GLU B CA 1
ATOM 1019 C C . GLU B 1 11 ? 7.348 -20.906 -2.242 1 94.38 11 GLU B C 1
ATOM 1021 O O . GLU B 1 11 ? 7.93 -19.906 -1.799 1 94.38 11 GLU B O 1
ATOM 1026 N N . ALA B 1 12 ? 7.539 -21.438 -3.373 1 96.12 12 ALA B N 1
ATOM 1027 C CA . ALA B 1 12 ? 8.539 -20.812 -4.23 1 96.12 12 ALA B CA 1
ATOM 1028 C C . ALA B 1 12 ? 8.203 -21 -5.703 1 96.12 12 ALA B C 1
ATOM 1030 O O . ALA B 1 12 ? 7.48 -21.938 -6.066 1 96.12 12 ALA B O 1
ATOM 1031 N N . GLU B 1 13 ? 8.633 -20.141 -6.527 1 96.31 13 GLU B N 1
ATOM 1032 C CA . GLU B 1 13 ? 8.547 -20.172 -7.984 1 96.31 13 GLU B CA 1
ATOM 1033 C C . GLU B 1 13 ? 9.836 -19.672 -8.625 1 96.31 13 GLU B C 1
ATOM 1035 O O . GLU B 1 13 ? 10.484 -18.766 -8.109 1 96.31 13 GLU B O 1
ATOM 1040 N N . THR B 1 14 ? 10.281 -20.312 -9.648 1 96.62 14 THR B N 1
ATOM 1041 C CA . THR B 1 14 ? 11.484 -19.906 -10.352 1 96.62 14 THR B CA 1
ATOM 1042 C C . THR B 1 14 ? 11.172 -19.547 -11.805 1 96.62 14 THR B C 1
ATOM 1044 O O . THR B 1 14 ? 10.391 -20.234 -12.461 1 96.62 14 THR B O 1
ATOM 1047 N N . GLY B 1 15 ? 11.773 -18.406 -12.25 1 96.94 15 GLY B N 1
ATOM 1048 C CA . GLY B 1 15 ? 11.633 -17.984 -13.633 1 96.94 15 GLY B CA 1
ATOM 1049 C C . GLY B 1 15 ? 12.953 -17.578 -14.266 1 96.94 15 GLY B C 1
ATOM 1050 O O . GLY B 1 15 ? 14.016 -17.781 -13.68 1 96.94 15 GLY B O 1
ATOM 1051 N N . ARG B 1 16 ? 12.898 -17.125 -15.57 1 96.75 16 ARG B N 1
ATOM 1052 C CA . ARG B 1 16 ? 14.07 -16.641 -16.297 1 96.75 16 ARG B CA 1
ATOM 1053 C C . ARG B 1 16 ? 13.844 -15.227 -16.828 1 96.75 16 ARG B C 1
ATOM 1055 O O . ARG B 1 16 ? 12.719 -14.844 -17.125 1 96.75 16 ARG B O 1
ATOM 1062 N N . PRO B 1 17 ? 14.961 -14.531 -16.891 1 96.69 17 PRO B N 1
ATOM 1063 C CA . PRO B 1 17 ? 14.797 -13.195 -17.469 1 96.69 17 PRO B CA 1
ATOM 1064 C C . PRO B 1 17 ? 14.117 -13.219 -18.828 1 96.69 17 PRO B C 1
ATOM 1066 O O . PRO B 1 17 ? 14.391 -14.109 -19.641 1 96.69 17 PRO B O 1
ATOM 1069 N N . GLY B 1 18 ? 13.195 -12.266 -19 1 97.31 18 GLY B N 1
ATOM 1070 C CA . GLY B 1 18 ? 12.477 -12.188 -20.266 1 97.31 18 GLY B CA 1
ATOM 1071 C C . GLY B 1 18 ? 11.266 -13.094 -20.312 1 97.31 18 GLY B C 1
ATOM 1072 O O . GLY B 1 18 ? 10.406 -12.938 -21.188 1 97.31 18 GLY B O 1
ATOM 1073 N N . GLY B 1 19 ? 11.156 -13.961 -19.406 1 97.75 19 GLY B N 1
ATOM 1074 C CA . GLY B 1 19 ? 10.047 -14.906 -19.359 1 97.75 19 GLY B CA 1
ATOM 1075 C C . GLY B 1 19 ? 8.82 -14.344 -18.656 1 97.75 19 GLY B C 1
ATOM 1076 O O . GLY B 1 19 ? 8.742 -13.148 -18.391 1 97.75 19 GLY B O 1
ATOM 1077 N N . SER B 1 20 ? 7.848 -15.289 -18.438 1 98.19 20 SER B N 1
ATOM 1078 C CA . SER B 1 20 ? 6.598 -14.945 -17.766 1 98.19 20 SER B CA 1
ATOM 1079 C C . SER B 1 20 ? 6.25 -15.961 -16.688 1 98.19 20 SER B C 1
ATOM 1081 O O . SER B 1 20 ? 6.625 -17.125 -16.781 1 98.19 20 SER B O 1
ATOM 1083 N N . LEU B 1 21 ? 5.539 -15.477 -15.664 1 97.94 21 LEU B N 1
ATOM 1084 C CA . LEU B 1 21 ? 5.062 -16.297 -14.555 1 97.94 21 LEU B CA 1
ATOM 1085 C C . LEU B 1 21 ? 3.723 -15.797 -14.039 1 97.94 21 LEU B C 1
ATOM 1087 O O . LEU B 1 21 ? 3.336 -14.656 -14.312 1 97.94 21 LEU B O 1
ATOM 1091 N N . ARG B 1 22 ? 3.1 -16.719 -13.391 1 98.12 22 ARG B N 1
ATOM 1092 C CA . ARG B 1 22 ? 1.865 -16.344 -12.703 1 98.12 22 ARG B CA 1
ATOM 1093 C C . ARG B 1 22 ? 1.893 -16.797 -11.25 1 98.12 22 ARG B C 1
ATOM 1095 O O . ARG B 1 22 ? 2.029 -17.984 -10.961 1 98.12 22 ARG B O 1
ATOM 1102 N N . LEU B 1 23 ? 1.786 -15.867 -10.352 1 98.38 23 LEU B N 1
ATOM 1103 C CA . LEU B 1 23 ? 1.639 -16.188 -8.938 1 98.38 23 LEU B CA 1
ATOM 1104 C C . LEU B 1 23 ? 0.166 -16.281 -8.555 1 98.38 23 LEU B C 1
ATOM 1106 O O . LEU B 1 23 ? -0.667 -15.531 -9.062 1 98.38 23 LEU B O 1
ATOM 1110 N N . THR B 1 24 ? -0.125 -17.203 -7.648 1 98.38 24 THR B N 1
ATOM 1111 C CA . THR B 1 24 ? -1.507 -17.375 -7.215 1 98.38 24 THR B CA 1
ATOM 1112 C C . THR B 1 24 ? -1.603 -17.328 -5.691 1 98.38 24 THR B C 1
ATOM 1114 O O . THR B 1 24 ? -0.722 -17.828 -4.992 1 98.38 24 THR B O 1
ATOM 1117 N N . CYS B 1 25 ? -2.607 -16.766 -5.215 1 98.44 25 CYS B N 1
ATOM 1118 C CA . CYS B 1 25 ? -2.973 -16.688 -3.805 1 98.44 25 CYS B CA 1
ATOM 1119 C C . CYS B 1 25 ? -4.391 -17.203 -3.578 1 98.44 25 CYS B C 1
ATOM 1121 O O . CYS B 1 25 ? -5.359 -16.562 -4.012 1 98.44 25 CYS B O 1
ATOM 1123 N N . LYS B 1 26 ? -4.516 -18.328 -2.949 1 98.31 26 LYS B N 1
ATOM 1124 C CA . LYS B 1 26 ? -5.828 -18.859 -2.602 1 98.31 26 LYS B CA 1
ATOM 1125 C C . LYS B 1 26 ? -6.359 -18.234 -1.314 1 98.31 26 LYS B C 1
ATOM 1127 O O . LYS B 1 26 ? -5.637 -18.141 -0.32 1 98.31 26 LYS B O 1
ATOM 1132 N N . THR B 1 27 ? -7.539 -17.797 -1.443 1 96.94 27 THR B N 1
ATOM 1133 C CA . THR B 1 27 ? -8.125 -17.109 -0.301 1 96.94 27 THR B CA 1
ATOM 1134 C C . THR B 1 27 ? -9.305 -17.906 0.263 1 96.94 27 THR B C 1
ATOM 1136 O O . THR B 1 27 ? -9.977 -18.625 -0.469 1 96.94 27 THR B O 1
ATOM 1139 N N . SER B 1 28 ? -9.516 -17.75 1.561 1 94.94 28 SER B N 1
ATOM 1140 C CA . SER B 1 28 ? -10.68 -18.359 2.199 1 94.94 28 SER B CA 1
ATOM 1141 C C . SER B 1 28 ? -11.125 -17.547 3.414 1 94.94 28 SER B C 1
ATOM 1143 O O . SER B 1 28 ? -10.352 -16.734 3.945 1 94.94 28 SER B O 1
ATOM 1145 N N . GLY B 1 29 ? -12.453 -17.719 3.787 1 93.25 29 GLY B N 1
ATOM 1146 C CA . GLY B 1 29 ? -12.977 -17.078 4.992 1 93.25 29 GLY B CA 1
ATOM 1147 C C . GLY B 1 29 ? -13.648 -15.758 4.727 1 93.25 29 GLY B C 1
ATOM 1148 O O . GLY B 1 29 ? -14.117 -15.094 5.656 1 93.25 29 GLY B O 1
ATOM 1149 N N . PHE B 1 30 ? -13.578 -15.328 3.49 1 92.12 30 PHE B N 1
ATOM 1150 C CA . PHE B 1 30 ? -14.242 -14.094 3.105 1 92.12 30 PHE B CA 1
ATOM 1151 C C . PHE B 1 30 ? -14.531 -14.078 1.608 1 92.12 30 PHE B C 1
ATOM 1153 O O . PHE B 1 30 ? -14.078 -14.953 0.874 1 92.12 30 PHE B O 1
ATOM 1160 N N . SER B 1 31 ? -15.328 -13.109 1.21 1 93.88 31 SER B N 1
ATOM 1161 C CA . SER B 1 31 ? -15.617 -12.953 -0.212 1 93.88 31 SER B CA 1
ATOM 1162 C C . SER B 1 31 ? -14.539 -12.141 -0.912 1 93.88 31 SER B C 1
ATOM 1164 O O . SER B 1 31 ? -14.445 -10.93 -0.721 1 93.88 31 SER B O 1
ATOM 1166 N N . LEU B 1 32 ? -13.805 -12.773 -1.749 1 95.88 32 LEU B N 1
ATOM 1167 C CA . LEU B 1 32 ? -12.664 -12.156 -2.414 1 95.88 32 LEU B CA 1
ATOM 1168 C C . LEU B 1 32 ? -13.086 -10.906 -3.176 1 95.88 32 LEU B C 1
ATOM 1170 O O . LEU B 1 32 ? -12.367 -9.898 -3.178 1 95.88 32 LEU B O 1
ATOM 1174 N N . GLY B 1 33 ? -14.258 -10.938 -3.764 1 95.38 33 GLY B N 1
ATOM 1175 C CA . GLY B 1 33 ? -14.734 -9.836 -4.586 1 95.38 33 GLY B CA 1
ATOM 1176 C C . GLY B 1 33 ? -15.125 -8.617 -3.779 1 95.38 33 GLY B C 1
ATOM 1177 O O . GLY B 1 33 ? -15.195 -7.508 -4.316 1 95.38 33 GLY B O 1
ATOM 1178 N N . SER B 1 34 ? -15.422 -8.805 -2.514 1 92.44 34 SER B N 1
ATOM 1179 C CA . SER B 1 34 ? -15.977 -7.73 -1.693 1 92.44 34 SER B CA 1
ATOM 1180 C C . SER B 1 34 ? -14.883 -7.047 -0.875 1 92.44 34 SER B C 1
ATOM 1182 O O . SER B 1 34 ? -15.164 -6.105 -0.128 1 92.44 34 SER B O 1
ATOM 1184 N N . TYR B 1 35 ? -13.688 -7.535 -1.009 1 91.12 35 TYR B N 1
ATOM 1185 C CA . TYR B 1 35 ? -12.609 -6.98 -0.193 1 91.12 35 TYR B CA 1
ATOM 1186 C C . TYR B 1 35 ? -11.438 -6.535 -1.062 1 91.12 35 TYR B C 1
ATOM 1188 O O . TYR B 1 35 ? -11.211 -7.094 -2.139 1 91.12 35 TYR B O 1
ATOM 1196 N N . ASN B 1 36 ? -10.688 -5.566 -0.59 1 90.94 36 ASN B N 1
ATOM 1197 C CA . ASN B 1 36 ? -9.398 -5.211 -1.185 1 90.94 36 ASN B CA 1
ATOM 1198 C C . ASN B 1 36 ? -8.359 -6.305 -0.968 1 90.94 36 ASN B C 1
ATOM 1200 O O . ASN B 1 36 ? -8.406 -7.023 0.032 1 90.94 36 ASN B O 1
ATOM 1204 N N . MET B 1 37 ? -7.5 -6.402 -1.926 1 95.94 37 MET B N 1
ATOM 1205 C CA . MET B 1 37 ? -6.332 -7.27 -1.804 1 95.94 37 MET B CA 1
ATOM 1206 C C . MET B 1 37 ? -5.055 -6.52 -2.168 1 95.94 37 MET B C 1
ATOM 1208 O O . MET B 1 37 ? -5.105 -5.496 -2.85 1 95.94 37 MET B O 1
ATOM 1212 N N . TYR B 1 38 ? -3.961 -7.07 -1.686 1 97.06 38 TYR B N 1
ATOM 1213 C CA . TYR B 1 38 ? -2.676 -6.43 -1.955 1 97.06 38 TYR B CA 1
ATOM 1214 C C . TYR B 1 38 ? -1.637 -7.457 -2.387 1 97.06 38 TYR B C 1
ATOM 1216 O O . TYR B 1 38 ? -1.596 -8.57 -1.854 1 97.06 38 TYR B O 1
ATOM 1224 N N . TRP B 1 39 ? -0.793 -7.078 -3.359 1 97.38 39 TRP B N 1
ATOM 1225 C CA . TRP B 1 39 ? 0.514 -7.691 -3.582 1 97.38 39 TRP B CA 1
ATOM 1226 C C . TRP B 1 39 ? 1.628 -6.809 -3.029 1 97.38 39 TRP B C 1
ATOM 1228 O O . TRP B 1 39 ? 1.71 -5.621 -3.355 1 97.38 39 TRP B O 1
ATOM 1238 N N . VAL B 1 40 ? 2.385 -7.371 -2.182 1 96.06 40 VAL B N 1
ATOM 1239 C CA . VAL B 1 40 ? 3.514 -6.684 -1.566 1 96.06 40 VAL B CA 1
ATOM 1240 C C . VAL B 1 40 ? 4.805 -7.441 -1.86 1 96.06 40 VAL B C 1
ATOM 1242 O O . VAL B 1 40 ? 4.805 -8.672 -1.943 1 96.06 40 VAL B O 1
ATOM 1245 N N . ARG B 1 41 ? 5.863 -6.691 -2.039 1 95.75 41 ARG B N 1
ATOM 1246 C CA . ARG B 1 41 ? 7.141 -7.301 -2.393 1 95.75 41 ARG B CA 1
ATOM 1247 C C . ARG B 1 41 ? 8.234 -6.887 -1.415 1 95.75 41 ARG B C 1
ATOM 1249 O O . ARG B 1 41 ? 8.273 -5.738 -0.964 1 95.75 41 ARG B O 1
ATOM 1256 N N . GLN B 1 42 ? 9.078 -7.852 -1.109 1 93.56 42 GLN B N 1
ATOM 1257 C CA . GLN B 1 42 ? 10.266 -7.559 -0.317 1 93.56 42 GLN B CA 1
ATOM 1258 C C . GLN B 1 42 ? 11.523 -8.117 -0.981 1 93.56 42 GLN B C 1
ATOM 1260 O O . GLN B 1 42 ? 11.695 -9.328 -1.069 1 93.56 42 GLN B O 1
ATOM 1265 N N . VAL B 1 43 ? 12.242 -7.18 -1.502 1 92.06 43 VAL B N 1
ATOM 1266 C CA . VAL B 1 43 ? 13.57 -7.574 -1.962 1 92.06 43 VAL B CA 1
ATOM 1267 C C . VAL B 1 43 ? 14.461 -7.879 -0.761 1 92.06 43 VAL B C 1
ATOM 1269 O O . VAL B 1 43 ? 14.453 -7.145 0.229 1 92.06 43 VAL B O 1
ATOM 1272 N N . PRO B 1 44 ? 15.188 -8.992 -0.846 1 87.38 44 PRO B N 1
ATOM 1273 C CA . PRO B 1 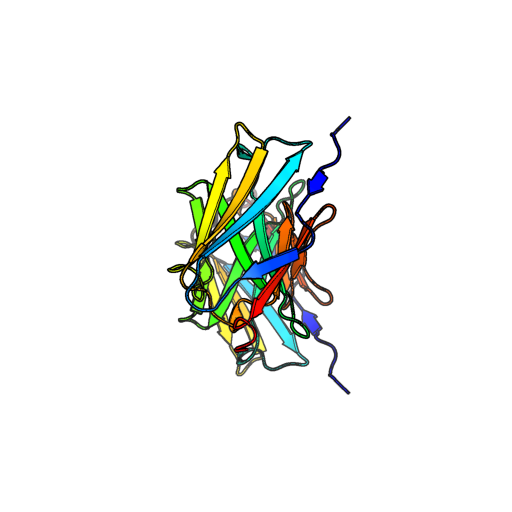44 ? 16.047 -9.336 0.298 1 87.38 44 PRO B CA 1
ATOM 1274 C C . PRO B 1 44 ? 16.891 -8.164 0.771 1 87.38 44 PRO B C 1
ATOM 1276 O O . PRO B 1 44 ? 17.547 -7.504 -0.042 1 87.38 44 PRO B O 1
ATOM 1279 N N . GLY B 1 45 ? 16.797 -7.91 2.029 1 84.25 45 GLY B N 1
ATOM 1280 C CA . GLY B 1 45 ? 17.594 -6.855 2.637 1 84.25 45 GLY B CA 1
ATOM 1281 C C . GLY B 1 45 ? 16.938 -5.488 2.543 1 84.25 45 GLY B C 1
ATOM 1282 O O . GLY B 1 45 ? 17.5 -4.496 3.02 1 84.25 45 GLY B O 1
ATOM 1283 N N . GLN B 1 46 ? 15.836 -5.379 1.939 1 84.88 46 GLN B N 1
ATOM 1284 C CA . GLN B 1 46 ? 15.148 -4.102 1.763 1 84.88 46 GLN B CA 1
ATOM 1285 C C . GLN B 1 46 ? 13.781 -4.113 2.434 1 84.88 46 GLN B C 1
ATOM 1287 O O . GLN B 1 46 ? 13.336 -5.148 2.939 1 84.88 46 GLN B O 1
ATOM 1292 N N . GLY B 1 47 ? 13.203 -3.053 2.557 1 83.25 47 GLY B N 1
ATOM 1293 C CA . GLY B 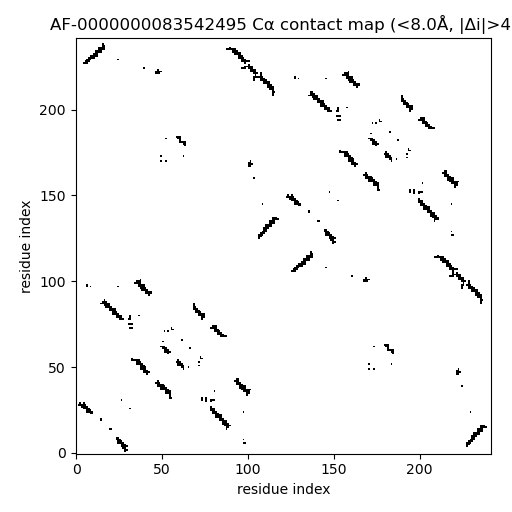1 47 ? 11.875 -2.951 3.146 1 83.25 47 GLY B CA 1
ATOM 1294 C C . GLY B 1 47 ? 10.773 -3.43 2.223 1 83.25 47 GLY B C 1
ATOM 1295 O O . GLY B 1 47 ? 11.016 -3.688 1.041 1 83.25 47 GLY B O 1
ATOM 1296 N N . LEU B 1 48 ? 9.625 -3.529 2.82 1 88.94 48 LEU B N 1
ATOM 1297 C CA . LEU B 1 48 ? 8.461 -3.951 2.049 1 88.94 48 LEU B CA 1
ATOM 1298 C C . LEU B 1 48 ? 7.957 -2.818 1.16 1 88.94 48 LEU B C 1
ATOM 1300 O O . LEU B 1 48 ? 8.031 -1.647 1.538 1 88.94 48 LEU B O 1
ATOM 1304 N N . GLU B 1 49 ? 7.496 -3.193 0.012 1 89.06 49 GLU B N 1
ATOM 1305 C CA . GLU B 1 49 ? 6.906 -2.271 -0.953 1 89.06 49 GLU B CA 1
ATOM 1306 C C . GLU B 1 49 ? 5.504 -2.719 -1.357 1 89.06 49 GLU B C 1
ATOM 1308 O O . GLU B 1 49 ? 5.297 -3.881 -1.713 1 89.06 49 GLU B O 1
ATOM 1313 N N . CYS B 1 50 ? 4.598 -1.796 -1.261 1 93.12 50 CYS B N 1
ATOM 1314 C CA . CYS B 1 50 ? 3.273 -2.078 -1.807 1 93.12 50 CYS B CA 1
ATOM 1315 C C . CYS B 1 50 ? 3.283 -2.004 -3.328 1 93.12 50 CYS B C 1
ATOM 1317 O O . CYS B 1 50 ? 3.4 -0.92 -3.9 1 93.12 50 CYS B O 1
ATOM 1319 N N . LEU B 1 51 ? 3.102 -3.084 -4.016 1 94.19 51 LEU B N 1
ATOM 1320 C CA . LEU B 1 51 ? 3.148 -3.125 -5.473 1 94.19 51 LEU B CA 1
ATOM 1321 C C . LEU B 1 51 ? 1.783 -2.805 -6.07 1 94.19 51 LEU B C 1
ATOM 1323 O O . LEU B 1 51 ? 1.688 -2.059 -7.047 1 94.19 51 LEU B O 1
ATOM 1327 N N . ILE B 1 52 ? 0.779 -3.449 -5.465 1 96.19 52 ILE B N 1
ATOM 1328 C CA . ILE B 1 52 ? -0.558 -3.367 -6.043 1 96.19 52 ILE B CA 1
ATOM 1329 C C . ILE B 1 52 ? -1.597 -3.25 -4.93 1 96.19 52 ILE B C 1
ATOM 1331 O O . ILE B 1 52 ? -1.526 -3.969 -3.93 1 96.19 52 ILE B O 1
ATOM 1335 N N . TRP B 1 53 ? -2.455 -2.338 -5 1 94.19 53 TRP B N 1
ATOM 1336 C CA . TRP B 1 53 ? -3.77 -2.32 -4.367 1 94.19 53 TRP B CA 1
ATOM 1337 C C . TRP B 1 53 ? -4.855 -2.719 -5.355 1 94.19 53 TRP B C 1
ATOM 1339 O O . TRP B 1 53 ? -4.977 -2.123 -6.43 1 94.19 53 TRP B O 1
ATOM 1349 N N . TYR B 1 54 ? -5.648 -3.703 -5.008 1 96.19 54 TYR B N 1
ATOM 1350 C CA . TYR B 1 54 ? -6.594 -4.223 -5.988 1 96.19 54 TYR B CA 1
ATOM 1351 C C . TYR B 1 54 ? -7.965 -4.445 -5.363 1 96.19 54 TYR B C 1
ATOM 1353 O O . TYR B 1 54 ? -8.109 -5.258 -4.445 1 96.19 54 TYR B O 1
ATOM 1361 N N . TYR B 1 55 ? -8.922 -3.734 -5.871 1 93.38 55 TYR B N 1
ATOM 1362 C CA . TYR B 1 55 ? -10.305 -3.998 -5.508 1 93.38 55 TYR B CA 1
ATOM 1363 C C . TYR B 1 55 ? -11.039 -4.715 -6.637 1 93.38 55 TYR B C 1
ATOM 1365 O O . TYR B 1 55 ? -11.617 -5.781 -6.426 1 93.38 55 TYR B O 1
ATOM 1373 N N . SER B 1 56 ? -10.898 -4.172 -7.793 1 95.25 56 SER B N 1
ATOM 1374 C CA . SER B 1 56 ? -11.469 -4.734 -9.016 1 95.25 56 SER B CA 1
ATOM 1375 C C . SER B 1 56 ? -10.648 -4.34 -10.234 1 95.25 56 SER B C 1
ATOM 1377 O O . SER B 1 56 ? -9.656 -3.617 -10.117 1 95.25 56 SER B O 1
ATOM 1379 N N . SER B 1 57 ? -11.055 -4.836 -11.375 1 95.31 57 SER B N 1
ATOM 1380 C CA . SER B 1 57 ? -10.328 -4.512 -12.602 1 95.31 57 SER B CA 1
ATOM 1381 C C . SER B 1 57 ? -10.367 -3.016 -12.891 1 95.31 57 SER B C 1
ATOM 1383 O O . SER B 1 57 ? -9.445 -2.469 -13.492 1 95.31 57 SER B O 1
ATOM 1385 N N . SER B 1 58 ? -11.43 -2.332 -12.484 1 93.56 58 SER B N 1
ATOM 1386 C CA . SER B 1 58 ? -11.586 -0.906 -12.75 1 93.56 58 SER B CA 1
ATOM 1387 C C . SER B 1 58 ? -11.07 -0.065 -11.586 1 93.56 58 SER B C 1
ATOM 1389 O O . SER B 1 58 ? -10.891 1.147 -11.719 1 93.56 58 SER B O 1
ATOM 1391 N N . GLU B 1 59 ? -10.867 -0.695 -10.516 1 92.94 59 GLU B N 1
ATOM 1392 C CA . GLU B 1 59 ? -10.43 0.027 -9.32 1 92.94 59 GLU B CA 1
ATOM 1393 C C . GLU B 1 59 ? -9.18 -0.608 -8.727 1 92.94 59 GLU B C 1
ATOM 1395 O O . GLU B 1 59 ? -9.266 -1.476 -7.855 1 92.94 59 GLU B O 1
ATOM 1400 N N . ASN B 1 60 ? -8.055 -0.135 -9.164 1 94.25 60 ASN B N 1
ATOM 1401 C CA . ASN B 1 60 ? -6.762 -0.653 -8.719 1 94.25 60 ASN B CA 1
ATOM 1402 C C . ASN B 1 60 ? -5.641 0.352 -8.961 1 94.25 60 ASN B C 1
ATOM 1404 O O . ASN B 1 60 ? -5.82 1.327 -9.688 1 94.25 60 ASN B O 1
ATOM 1408 N N . THR B 1 61 ? -4.539 0.054 -8.273 1 93.44 61 THR B N 1
ATOM 1409 C CA . THR B 1 61 ? -3.328 0.83 -8.516 1 93.44 61 THR B CA 1
ATOM 1410 C C . THR B 1 61 ? -2.111 -0.086 -8.617 1 93.44 61 THR B C 1
ATOM 1412 O O . THR B 1 61 ? -2.039 -1.108 -7.93 1 93.44 61 THR B O 1
ATOM 1415 N N . TYR B 1 62 ? -1.149 0.352 -9.547 1 94.31 62 TYR B N 1
ATOM 1416 C CA . TYR B 1 62 ? 0.124 -0.338 -9.711 1 94.31 62 TYR B CA 1
ATOM 1417 C C . TYR B 1 62 ? 1.293 0.592 -9.414 1 94.31 62 TYR B C 1
ATOM 1419 O O . TYR B 1 62 ? 1.276 1.764 -9.797 1 94.31 62 TYR B O 1
ATOM 1427 N N . ALA B 1 63 ? 2.234 -0.039 -8.742 1 92.56 63 ALA B N 1
ATOM 1428 C CA . ALA B 1 63 ? 3.49 0.705 -8.688 1 92.56 63 ALA B CA 1
ATOM 1429 C C . ALA B 1 63 ? 4.031 0.972 -10.086 1 92.56 63 ALA B C 1
ATOM 1431 O O . ALA B 1 63 ? 3.957 0.107 -10.969 1 92.56 63 ALA B O 1
ATOM 1432 N N . PRO B 1 64 ? 4.617 2.107 -10.273 1 91.06 64 PRO B N 1
ATOM 1433 C CA . PRO B 1 64 ? 5.078 2.49 -11.609 1 91.06 64 PRO B CA 1
ATOM 1434 C C . PRO B 1 64 ? 6.074 1.494 -12.203 1 91.06 64 PRO B C 1
ATOM 1436 O O . PRO B 1 64 ? 6.047 1.226 -13.406 1 91.06 64 PRO B O 1
ATOM 1439 N N . ALA B 1 65 ? 6.887 0.877 -11.438 1 89.88 65 ALA B N 1
ATOM 1440 C CA . ALA B 1 65 ? 7.984 0.032 -11.898 1 89.88 65 ALA B CA 1
ATOM 1441 C C . ALA B 1 65 ? 7.457 -1.245 -12.547 1 89.88 65 ALA B C 1
ATOM 1443 O O . ALA B 1 65 ? 8.172 -1.904 -13.305 1 89.88 65 ALA B O 1
ATOM 1444 N N . ILE B 1 66 ? 6.16 -1.524 -12.273 1 95.19 66 ILE B N 1
ATOM 1445 C CA . ILE B 1 66 ? 5.727 -2.842 -12.727 1 95.19 66 ILE B CA 1
ATOM 1446 C C . ILE B 1 66 ? 4.465 -2.705 -13.57 1 95.19 66 ILE B C 1
ATOM 1448 O O . ILE B 1 66 ? 4.004 -3.682 -14.172 1 95.19 66 ILE B O 1
ATOM 1452 N N . LYS B 1 67 ? 3.891 -1.602 -13.648 1 94.81 67 LYS B N 1
ATOM 1453 C CA . LYS B 1 67 ? 2.543 -1.398 -14.172 1 94.81 67 LYS B CA 1
ATOM 1454 C C . LYS B 1 67 ? 2.434 -1.903 -15.609 1 94.81 67 LYS B C 1
ATOM 1456 O O . LYS B 1 67 ? 1.362 -2.336 -16.031 1 94.81 67 LYS B O 1
ATOM 1461 N N . ASP B 1 68 ? 3.473 -1.93 -16.406 1 96.69 68 ASP B N 1
ATOM 1462 C CA . ASP B 1 68 ? 3.422 -2.342 -17.797 1 96.69 68 ASP B CA 1
ATOM 1463 C C . ASP B 1 68 ? 3.734 -3.83 -17.953 1 96.69 68 ASP B C 1
ATOM 1465 O O . ASP B 1 68 ? 3.59 -4.395 -19.031 1 96.69 68 ASP B O 1
ATOM 1469 N N . ARG B 1 69 ? 4.125 -4.414 -16.922 1 98.44 69 ARG B N 1
ATOM 1470 C CA . ARG B 1 69 ? 4.625 -5.777 -17.062 1 98.44 69 ARG B CA 1
ATOM 1471 C C . ARG B 1 69 ? 3.791 -6.75 -16.234 1 98.44 69 ARG B C 1
ATOM 1473 O O . ARG B 1 69 ? 3.723 -7.941 -16.547 1 98.44 69 ARG B O 1
ATOM 1480 N N . PHE B 1 70 ? 3.184 -6.242 -15.195 1 98.44 70 PHE B N 1
ATOM 1481 C CA . PHE B 1 70 ? 2.449 -7.105 -14.281 1 98.44 70 PHE B CA 1
ATOM 1482 C C . PHE B 1 70 ? 0.956 -6.812 -14.336 1 98.44 70 PHE B C 1
ATOM 1484 O O . PHE B 1 70 ? 0.551 -5.664 -14.539 1 98.44 70 PHE B O 1
ATOM 1491 N N . THR B 1 71 ? 0.155 -7.852 -14.141 1 98.62 71 THR B N 1
ATOM 1492 C CA . THR B 1 71 ? -1.299 -7.727 -14.125 1 98.62 71 THR B CA 1
ATOM 1493 C C . THR B 1 71 ? -1.904 -8.586 -13.023 1 98.62 71 THR B C 1
ATOM 1495 O O . THR B 1 71 ? -1.729 -9.805 -13.008 1 98.62 71 THR B O 1
ATOM 1498 N N . ALA B 1 72 ? -2.633 -7.938 -12.172 1 98.62 72 ALA B N 1
ATOM 1499 C CA . ALA B 1 72 ? -3.348 -8.656 -11.117 1 98.62 72 ALA B CA 1
ATOM 1500 C C . ALA B 1 72 ? -4.785 -8.953 -11.539 1 98.62 72 ALA B C 1
ATOM 1502 O O . ALA B 1 72 ? -5.352 -8.25 -12.375 1 98.62 72 ALA B O 1
ATOM 1503 N N . SER B 1 73 ? -5.324 -10.047 -10.898 1 98.56 73 SER B N 1
ATOM 1504 C CA . SER B 1 73 ? -6.715 -10.391 -11.18 1 98.56 73 SER B CA 1
ATOM 1505 C C . SER B 1 73 ? -7.328 -11.188 -10.031 1 98.56 73 SER B C 1
ATOM 1507 O O . SER B 1 73 ? -6.609 -11.812 -9.242 1 98.56 73 SER B O 1
ATOM 1509 N N . LYS B 1 74 ? -8.648 -11.125 -10.008 1 98.25 74 LYS B N 1
ATOM 1510 C CA . LYS B 1 74 ? -9.438 -11.922 -9.062 1 98.25 74 LYS B CA 1
ATOM 1511 C C . LYS B 1 74 ? -10.297 -12.945 -9.797 1 98.25 74 LYS B C 1
ATOM 1513 O O . LYS B 1 74 ? -11.086 -12.586 -10.672 1 98.25 74 LYS B O 1
ATOM 1518 N N . ASP B 1 75 ? -10.062 -14.172 -9.484 1 98.12 75 ASP B N 1
ATOM 1519 C CA . ASP B 1 75 ? -10.984 -15.234 -9.852 1 98.12 75 ASP B CA 1
ATOM 1520 C C . ASP B 1 75 ? -11.906 -15.594 -8.68 1 98.12 75 ASP B C 1
ATOM 1522 O O . ASP B 1 75 ? -11.602 -16.484 -7.891 1 98.12 75 ASP B O 1
ATOM 1526 N N . THR B 1 76 ? -13.07 -14.922 -8.594 1 97.19 76 THR B N 1
ATOM 1527 C CA . THR B 1 76 ? -13.938 -15.031 -7.422 1 97.19 76 THR B CA 1
ATOM 1528 C C . THR B 1 76 ? -14.594 -16.406 -7.359 1 97.19 76 THR B C 1
ATOM 1530 O O . THR B 1 76 ? -14.945 -16.891 -6.281 1 97.19 76 THR B O 1
ATOM 1533 N N . SER B 1 77 ? -14.781 -17.031 -8.531 1 97.12 77 SER B N 1
ATOM 1534 C CA . SER B 1 77 ? -15.367 -18.375 -8.562 1 97.12 77 SER B CA 1
ATOM 1535 C C . SER B 1 77 ? -14.461 -19.391 -7.879 1 97.12 77 SER B C 1
ATOM 1537 O O . SER B 1 77 ? -14.945 -20.328 -7.242 1 97.12 77 SER B O 1
ATOM 1539 N N . ASN B 1 78 ? -13.148 -19.172 -8 1 97.69 78 ASN B N 1
ATOM 1540 C CA . ASN B 1 78 ? -12.188 -20.109 -7.434 1 97.69 78 ASN B CA 1
ATOM 1541 C C . ASN B 1 78 ? -11.469 -19.516 -6.227 1 97.69 78 ASN B C 1
ATOM 1543 O O . ASN B 1 78 ? -10.609 -20.172 -5.633 1 97.69 78 ASN B O 1
ATOM 1547 N N . ASN B 1 79 ? -11.828 -18.328 -5.828 1 97.44 79 ASN B N 1
ATOM 1548 C CA . ASN B 1 79 ? -11.227 -17.609 -4.707 1 97.44 79 ASN B CA 1
ATOM 1549 C C . ASN B 1 79 ? -9.719 -17.5 -4.852 1 97.44 79 ASN B C 1
ATOM 1551 O O . ASN B 1 79 ? -8.977 -17.797 -3.912 1 97.44 79 ASN B O 1
ATOM 1555 N N . ILE B 1 80 ? -9.312 -17.047 -6.055 1 98.44 80 ILE B N 1
ATOM 1556 C CA . ILE B 1 80 ? -7.887 -16.922 -6.34 1 98.44 80 ILE B CA 1
ATOM 1557 C C . ILE B 1 80 ? -7.566 -15.469 -6.707 1 98.44 80 ILE B C 1
ATOM 1559 O O . ILE B 1 80 ? -8.203 -14.891 -7.59 1 98.44 80 ILE B O 1
ATOM 1563 N N . PHE B 1 81 ? -6.672 -14.906 -5.992 1 98.75 81 PHE B N 1
ATOM 1564 C CA . PHE B 1 81 ? -6.043 -13.641 -6.363 1 98.75 81 PHE B CA 1
ATOM 1565 C C . PHE B 1 81 ? -4.703 -13.883 -7.047 1 98.75 81 PHE B C 1
ATOM 1567 O O . PHE B 1 81 ? -3.785 -14.445 -6.445 1 98.75 81 PHE B O 1
ATOM 1574 N N . SER B 1 82 ? -4.566 -13.453 -8.312 1 98.69 82 SER B N 1
ATOM 1575 C CA . SER B 1 82 ? -3.377 -13.836 -9.07 1 98.69 82 SER B CA 1
ATOM 1576 C C . SER B 1 82 ? -2.584 -12.609 -9.508 1 98.69 82 SER B C 1
ATOM 1578 O O . SER B 1 82 ? -3.113 -11.5 -9.539 1 98.69 82 SER B O 1
ATOM 1580 N N . LEU B 1 83 ? -1.324 -12.875 -9.797 1 98.75 83 LEU B N 1
ATOM 1581 C CA . LEU B 1 83 ? -0.409 -11.898 -10.367 1 98.75 83 LEU B CA 1
ATOM 1582 C C . LEU B 1 83 ? 0.326 -12.477 -11.578 1 98.75 83 LEU B C 1
ATOM 1584 O O . LEU B 1 83 ? 1.189 -13.344 -11.422 1 98.75 83 LEU B O 1
ATOM 1588 N N . THR B 1 84 ? -0.062 -11.984 -12.75 1 98.69 84 THR B N 1
ATOM 1589 C CA . THR B 1 84 ? 0.636 -12.375 -13.977 1 98.69 84 THR B CA 1
ATOM 1590 C C . THR B 1 84 ? 1.808 -11.438 -14.25 1 98.69 84 THR B C 1
ATOM 1592 O O . THR B 1 84 ? 1.627 -10.219 -14.352 1 98.69 84 THR B O 1
ATOM 1595 N N . MET B 1 85 ? 2.973 -11.961 -14.406 1 98.69 85 MET B N 1
ATOM 1596 C CA . MET B 1 85 ? 4.207 -11.203 -14.602 1 98.69 85 MET B CA 1
ATOM 1597 C C . MET B 1 85 ? 4.848 -11.539 -15.945 1 98.69 85 MET B C 1
ATOM 1599 O O . MET B 1 85 ? 5.086 -12.703 -16.25 1 98.69 85 MET B O 1
ATOM 1603 N N . THR B 1 86 ? 5.105 -10.523 -16.703 1 98.56 86 THR B N 1
ATOM 1604 C CA . THR B 1 86 ? 5.754 -10.734 -17.984 1 98.56 86 THR B CA 1
ATOM 1605 C C . THR B 1 86 ? 7.078 -9.977 -18.062 1 98.56 86 THR B C 1
ATOM 1607 O O . THR B 1 86 ? 7.352 -9.117 -17.234 1 98.56 86 THR B O 1
ATOM 1610 N N . ARG B 1 87 ? 7.914 -10.305 -19.062 1 98.12 87 ARG B N 1
ATOM 1611 C CA . ARG B 1 87 ? 9.219 -9.672 -19.234 1 98.12 87 ARG B CA 1
ATOM 1612 C C . ARG B 1 87 ? 9.969 -9.57 -17.906 1 98.12 87 ARG B C 1
ATOM 1614 O O . ARG B 1 87 ? 10.414 -8.484 -17.531 1 98.12 87 ARG B O 1
ATOM 1621 N N . LEU B 1 88 ? 10.117 -10.719 -17.344 1 98.12 88 LEU B N 1
ATOM 1622 C CA . LEU B 1 88 ? 10.742 -10.805 -16.031 1 98.12 88 LEU B CA 1
ATOM 1623 C C . LEU B 1 88 ? 12.164 -10.258 -16.062 1 98.12 88 LEU B C 1
ATOM 1625 O O . LEU B 1 88 ? 12.898 -10.484 -17.031 1 98.12 88 LEU B O 1
ATOM 1629 N N . GLU B 1 89 ? 12.453 -9.562 -15.023 1 97.12 89 GLU B N 1
ATOM 1630 C CA . GLU B 1 89 ? 13.805 -9.055 -14.805 1 97.12 89 GLU B CA 1
ATOM 1631 C C . GLU B 1 89 ? 14.422 -9.648 -13.539 1 97.12 89 GLU B C 1
ATOM 1633 O O . GLU B 1 89 ? 13.703 -10.07 -12.633 1 97.12 89 GLU B O 1
ATOM 1638 N N . SER B 1 90 ? 15.742 -9.625 -13.469 1 95.56 90 SER B N 1
ATOM 1639 C CA . SER B 1 90 ? 16.422 -10.141 -12.289 1 95.56 90 SER B CA 1
ATOM 1640 C C . SER B 1 90 ? 15.969 -9.414 -11.023 1 95.56 90 SER B C 1
ATOM 1642 O O . SER B 1 90 ? 15.914 -10.008 -9.945 1 95.56 90 SER B O 1
ATOM 1644 N N . GLU B 1 91 ? 15.578 -8.164 -11.227 1 94.12 91 GLU B N 1
ATOM 1645 C CA . GLU B 1 91 ? 15.164 -7.316 -10.109 1 94.12 91 GLU B CA 1
ATOM 1646 C C . GLU B 1 91 ? 13.805 -7.75 -9.562 1 94.12 91 GLU B C 1
ATOM 1648 O O . GLU B 1 91 ? 13.398 -7.309 -8.484 1 94.12 91 GLU B O 1
ATOM 1653 N N . ASP B 1 92 ? 13.219 -8.68 -10.289 1 96.88 92 ASP B N 1
ATOM 1654 C CA . ASP B 1 92 ? 11.922 -9.164 -9.828 1 96.88 92 ASP B CA 1
ATOM 1655 C C . ASP B 1 92 ? 12.078 -10.25 -8.773 1 96.88 92 ASP B C 1
ATOM 1657 O O . ASP B 1 92 ? 11.102 -10.656 -8.141 1 96.88 92 ASP B O 1
ATOM 1661 N N . THR B 1 93 ? 13.344 -10.758 -8.547 1 97.19 93 THR B N 1
ATOM 1662 C CA . THR B 1 93 ? 13.609 -11.727 -7.488 1 97.19 93 THR B CA 1
ATOM 1663 C C . THR B 1 93 ? 13.305 -11.125 -6.117 1 97.19 93 THR B C 1
ATOM 1665 O O . THR B 1 93 ? 13.906 -10.125 -5.727 1 97.19 93 THR B O 1
ATOM 1668 N N . ALA B 1 94 ? 12.398 -11.742 -5.438 1 97.56 94 ALA B N 1
ATOM 1669 C CA . ALA B 1 94 ? 11.945 -11.219 -4.148 1 97.56 94 ALA B CA 1
ATOM 1670 C C . ALA B 1 94 ? 10.945 -12.164 -3.494 1 97.56 94 ALA B C 1
ATOM 1672 O O . ALA B 1 94 ? 10.562 -13.18 -4.082 1 97.56 94 ALA B O 1
ATOM 1673 N N . ILE B 1 95 ? 10.602 -11.844 -2.256 1 97.69 95 ILE B N 1
ATOM 1674 C CA . ILE B 1 95 ? 9.445 -12.453 -1.615 1 97.69 95 ILE B CA 1
ATOM 1675 C C . ILE B 1 95 ? 8.188 -11.656 -1.952 1 97.69 95 ILE B C 1
ATOM 1677 O O . ILE B 1 95 ? 8.148 -10.438 -1.767 1 97.69 95 ILE B O 1
ATOM 1681 N N . TYR B 1 96 ? 7.223 -12.344 -2.441 1 98 96 TYR B N 1
ATOM 1682 C CA . TYR B 1 96 ? 5.941 -11.719 -2.75 1 98 96 TYR B CA 1
ATOM 1683 C C . TYR B 1 96 ? 4.871 -12.156 -1.755 1 98 96 TYR B C 1
ATOM 1685 O O . TYR B 1 96 ? 4.672 -13.352 -1.532 1 98 96 TYR B O 1
ATOM 1693 N N . TYR B 1 97 ? 4.211 -11.164 -1.217 1 97.56 97 TYR B N 1
ATOM 1694 C CA . TYR B 1 97 ? 3.143 -11.414 -0.254 1 97.56 97 TYR B CA 1
ATOM 1695 C C . TYR B 1 97 ? 1.779 -11.102 -0.859 1 97.56 97 TYR B C 1
ATOM 1697 O O . TYR B 1 97 ? 1.616 -10.109 -1.566 1 97.56 97 TYR B O 1
ATOM 1705 N N . CYS B 1 98 ? 0.912 -11.969 -0.601 1 97.88 98 CYS B N 1
ATOM 1706 C CA . CYS B 1 98 ? -0.512 -11.727 -0.807 1 97.88 98 CYS B CA 1
ATOM 1707 C C . CYS B 1 98 ? -1.218 -11.469 0.518 1 97.88 98 CYS B C 1
ATOM 1709 O O . CYS B 1 98 ? -1.076 -12.242 1.465 1 97.88 98 CYS B O 1
ATOM 1711 N N . THR B 1 99 ? -1.935 -10.352 0.62 1 95.81 99 THR B N 1
ATOM 1712 C CA . THR B 1 99 ? -2.562 -10.031 1.898 1 95.81 99 THR B CA 1
ATOM 1713 C C . THR B 1 99 ? -3.83 -9.211 1.689 1 95.81 99 THR B C 1
ATOM 1715 O O . THR B 1 99 ? -3.959 -8.5 0.69 1 95.81 99 THR B O 1
ATOM 1718 N N . ARG B 1 100 ? -4.738 -9.352 2.607 1 91.88 100 ARG B N 1
ATOM 1719 C CA . ARG B 1 100 ? -5.973 -8.578 2.602 1 91.88 100 ARG B CA 1
ATOM 1720 C C . ARG B 1 100 ? -5.785 -7.246 3.328 1 91.88 100 ARG B C 1
ATOM 1722 O O . ARG B 1 100 ? -6.496 -6.281 3.053 1 91.88 100 ARG B O 1
ATOM 1729 N N . ASP B 1 101 ? -4.82 -7.301 4.207 1 88.81 101 ASP B N 1
ATOM 1730 C CA . ASP B 1 101 ? -4.594 -6.141 5.062 1 88.81 101 ASP B CA 1
ATOM 1731 C C . ASP B 1 101 ? -3.113 -5.773 5.113 1 88.81 101 ASP B C 1
ATOM 1733 O O . ASP B 1 101 ? -2.25 -6.637 4.953 1 88.81 101 ASP B O 1
ATOM 1737 N N . ILE B 1 102 ? -2.895 -4.492 5.266 1 91.81 102 ILE B N 1
ATOM 1738 C CA . ILE B 1 102 ? -1.536 -4.023 5.52 1 91.81 102 ILE B CA 1
ATOM 1739 C C . ILE B 1 102 ? -1.489 -3.262 6.84 1 91.81 102 ILE B C 1
ATOM 1741 O O . ILE B 1 102 ? -2.518 -2.787 7.328 1 91.81 102 ILE B O 1
ATOM 1745 N N . VAL B 1 103 ? -0.392 -3.238 7.422 1 90.62 103 VAL B N 1
ATOM 1746 C CA . VAL B 1 103 ? -0.168 -2.494 8.656 1 90.62 103 VAL B CA 1
ATOM 1747 C C . VAL B 1 103 ? 1.044 -1.579 8.5 1 90.62 103 VAL B C 1
ATOM 1749 O O . VAL B 1 103 ? 2.018 -1.938 7.832 1 90.62 103 VAL B O 1
ATOM 1752 N N . PRO B 1 104 ? 0.908 -0.396 9.031 1 91.75 104 PRO B N 1
ATOM 1753 C CA . PRO B 1 104 ? 2.096 0.459 9 1 91.75 104 PRO B CA 1
ATOM 1754 C C . PRO B 1 104 ? 3.281 -0.146 9.75 1 91.75 104 PRO B C 1
ATOM 1756 O O . PRO B 1 104 ? 3.098 -0.787 10.781 1 91.75 104 PRO B O 1
ATOM 1759 N N . GLY B 1 105 ? 4.473 -0.021 9.172 1 88.06 105 GLY B N 1
ATOM 1760 C CA . GLY B 1 105 ? 5.668 -0.552 9.812 1 88.06 105 GLY B CA 1
ATOM 1761 C C . GLY B 1 105 ? 5.98 0.117 11.141 1 88.06 105 GLY B C 1
ATOM 1762 O O . GLY B 1 105 ? 5.293 1.056 11.547 1 88.06 105 GLY B O 1
ATOM 1763 N N . PRO B 1 106 ? 7.074 -0.437 11.727 1 85.12 106 PRO B N 1
ATOM 1764 C CA . PRO B 1 106 ? 7.488 0.203 12.977 1 85.12 106 PRO B CA 1
ATOM 1765 C C . PRO B 1 106 ? 7.891 1.665 12.789 1 85.12 106 PRO B C 1
ATOM 1767 O O . PRO B 1 106 ? 8.461 2.023 11.75 1 85.12 106 PRO B O 1
ATOM 1770 N N . GLY B 1 107 ? 7.605 2.541 13.719 1 88.62 107 GLY B N 1
ATOM 1771 C CA . GLY B 1 107 ? 7.965 3.949 13.672 1 88.62 107 GLY B CA 1
ATOM 1772 C C . GLY B 1 107 ? 6.938 4.801 12.953 1 88.62 107 GLY B C 1
ATOM 1773 O O . GLY B 1 107 ? 7.156 5.996 12.742 1 88.62 107 GLY B O 1
ATOM 1774 N N . ALA B 1 108 ? 5.891 4.16 12.508 1 93.69 108 ALA B N 1
ATOM 1775 C CA . ALA B 1 108 ? 4.836 4.906 11.828 1 93.69 108 ALA B CA 1
ATOM 1776 C C . ALA B 1 108 ? 4.227 5.957 12.75 1 93.69 108 ALA B C 1
ATOM 1778 O O . ALA B 1 108 ? 4.133 5.746 13.961 1 93.69 108 ALA B O 1
ATOM 1779 N N . ALA B 1 109 ? 3.85 7.059 12.188 1 96.69 109 ALA B N 1
ATOM 1780 C CA . ALA B 1 109 ? 3.1 8.086 12.906 1 96.69 109 ALA B CA 1
ATOM 1781 C C . ALA B 1 109 ? 1.625 8.062 12.516 1 96.69 109 ALA B C 1
ATOM 1783 O O . ALA B 1 109 ? 1.265 7.543 11.461 1 96.69 109 ALA B O 1
ATOM 1784 N N . GLN B 1 110 ? 0.809 8.562 13.391 1 96.38 110 GLN B N 1
ATOM 1785 C CA . GLN B 1 110 ? -0.619 8.562 13.086 1 96.38 110 GLN B CA 1
ATOM 1786 C C . GLN B 1 110 ? -1.26 9.891 13.469 1 96.38 110 GLN B C 1
ATOM 1788 O O . GLN B 1 110 ? -0.808 10.562 14.398 1 96.38 110 GLN B O 1
ATOM 1793 N N . GLN B 1 111 ? -2.191 10.273 12.742 1 96.94 111 GLN B N 1
ATOM 1794 C CA . GLN B 1 111 ? -3.006 11.453 13 1 96.94 111 GLN B CA 1
ATOM 1795 C C . GLN B 1 111 ? -4.484 11.172 12.75 1 96.94 111 GLN B C 1
ATOM 1797 O O . GLN B 1 111 ? -4.844 10.609 11.711 1 96.94 111 GLN B O 1
ATOM 1802 N N . LEU B 1 112 ? -5.289 11.562 13.711 1 96.81 112 LEU B N 1
ATOM 1803 C CA . LEU B 1 112 ? -6.73 11.453 13.516 1 96.81 112 LEU B CA 1
ATOM 1804 C C . LEU B 1 112 ? -7.27 12.648 12.742 1 96.81 112 LEU B C 1
ATOM 1806 O O . LEU B 1 112 ? -7.059 13.797 13.141 1 96.81 112 LEU B O 1
ATOM 1810 N N . LEU B 1 113 ? -7.867 12.406 11.641 1 97.06 113 LEU B N 1
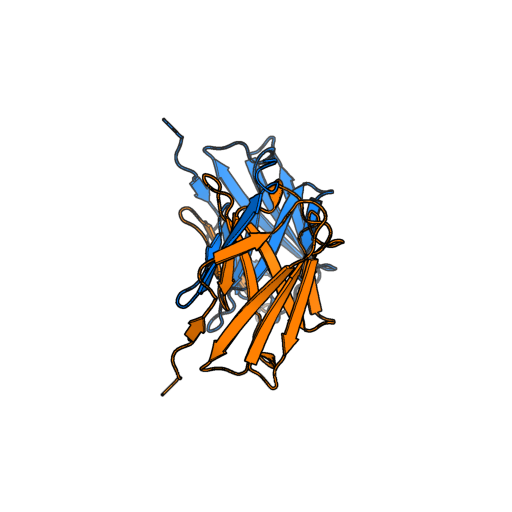ATOM 1811 C CA . LEU B 1 113 ? -8.586 13.438 10.891 1 97.06 113 LEU B CA 1
ATOM 1812 C C . LEU B 1 113 ? -10.094 13.297 11.078 1 97.06 113 LEU B C 1
ATOM 1814 O O . LEU B 1 113 ? -10.656 12.227 10.812 1 97.06 113 LEU B O 1
ATOM 1818 N N . SER B 1 114 ? -10.719 14.305 11.539 1 96.31 114 SER B N 1
ATOM 1819 C CA . SER B 1 114 ? -12.164 14.32 11.719 1 96.31 114 SER B CA 1
ATOM 1820 C C . SER B 1 114 ? -12.82 15.375 10.844 1 96.31 114 SER B C 1
ATOM 1822 O O . SER B 1 114 ? -12.5 16.562 10.938 1 96.31 114 SER B O 1
ATOM 1824 N N . ILE B 1 115 ? -13.711 14.938 9.977 1 96.19 115 ILE B N 1
ATOM 1825 C CA . ILE B 1 115 ? -14.461 15.867 9.133 1 96.19 115 ILE B CA 1
ATOM 1826 C C . ILE B 1 115 ? -15.883 16.031 9.68 1 96.19 115 ILE B C 1
ATOM 1828 O O . ILE B 1 115 ? -16.672 15.078 9.648 1 96.19 115 ILE B O 1
ATOM 1832 N N . GLN B 1 116 ? -16.219 17.078 10.141 1 92.88 116 GLN B N 1
ATOM 1833 C CA . GLN B 1 116 ? -17.531 17.312 10.742 1 92.88 116 GLN B CA 1
ATOM 1834 C C . GLN B 1 116 ? -18.047 18.703 10.406 1 92.88 116 GLN B C 1
ATOM 1836 O O . GLN B 1 116 ? -17.266 19.625 10.164 1 92.88 116 GLN B O 1
ATOM 1841 N N . LYS B 1 117 ? -19.484 18.812 10.156 1 85 117 LYS B N 1
ATOM 1842 C CA . LYS B 1 117 ? -20.141 20.109 9.977 1 85 117 LYS B CA 1
ATOM 1843 C C . LYS B 1 117 ? -20.109 20.922 11.266 1 85 117 LYS B C 1
ATOM 1845 O O . LYS B 1 117 ? -20.141 20.375 12.367 1 85 117 LYS B O 1
ATOM 1850 N N . ALA B 1 118 ? -19.625 22.219 11.156 1 74.25 118 ALA B N 1
ATOM 1851 C CA . ALA B 1 118 ? -19.672 23.078 12.336 1 74.25 118 ALA B CA 1
ATOM 1852 C C . ALA B 1 118 ? -21.016 22.969 13.047 1 74.25 118 ALA B C 1
ATOM 1854 O O . ALA B 1 118 ? -22.047 22.797 12.406 1 74.25 118 ALA B O 1
ATOM 1855 N N . PRO B 1 119 ? -20.969 22.641 14.328 1 66.12 119 PRO B N 1
ATOM 1856 C CA . PRO B 1 119 ? -22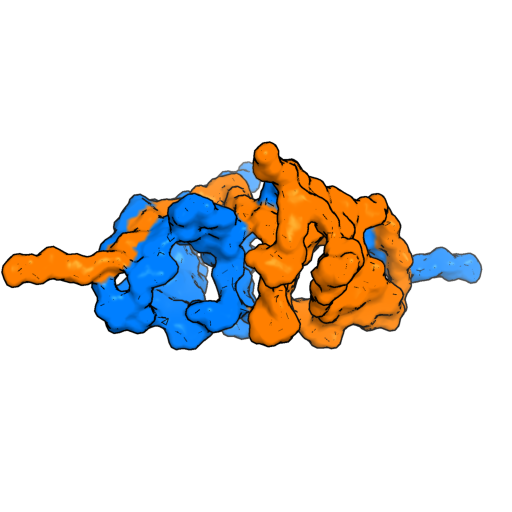.281 22.625 14.984 1 66.12 119 PRO B CA 1
ATOM 1857 C C . PRO B 1 119 ? -23.188 23.766 14.539 1 66.12 119 PRO B C 1
ATOM 1859 O O . PRO B 1 119 ? -22.703 24.906 14.359 1 66.12 119 PRO B O 1
ATOM 1862 N N . GLN B 1 120 ? -24.094 23.594 13.594 1 61 120 GLN B N 1
ATOM 1863 C CA . GLN B 1 120 ? -25.078 24.656 13.359 1 61 120 GLN B CA 1
ATOM 1864 C C . GLN B 1 120 ? -25.641 25.188 14.672 1 61 120 GLN B C 1
ATOM 1866 O O . GLN B 1 120 ? -26.219 24.422 15.445 1 61 120 GLN B O 1
ATOM 1871 N N . HIS B 1 121 ? -24.953 26.109 15.289 1 49.38 121 HIS B N 1
ATOM 1872 C CA . HIS B 1 121 ? -25.719 26.812 16.312 1 49.38 121 HIS B CA 1
ATOM 1873 C C . HIS B 1 121 ? -26.828 27.641 15.703 1 49.38 121 HIS B C 1
ATOM 1875 O O . HIS B 1 121 ? -26.703 28.141 14.578 1 49.38 121 HIS B O 1
#

Nearest PDB structures (foldseek):
  7dv4-assembly1_B  TM=8.983E-01  e=2.950E-10  Homo sapiens
  7e3b-assembly1_B  TM=8.363E-01  e=6.294E-10  Homo sapiens
  5fhc-assembly1_A  TM=9.184E-01  e=1.376E-08  Homo sapiens
  7msq-assembly2_D  TM=8.949E-01  e=1.235E-08  Homo sapiens
  5fhb-assembly1_H  TM=9.185E-01  e=4.289E-08  Homo sapiens

Solvent-accessible surface area (backbone atoms only — not comparable to full-atom values): 12897 Å² total; per-residue (Å²): 123,84,52,66,64,42,42,43,40,61,67,64,50,77,46,36,63,61,33,71,52,71,49,58,29,42,54,40,56,66,61,60,71,81,38,54,37,34,40,31,37,30,40,86,95,53,65,45,40,79,40,30,46,38,50,46,96,90,43,56,39,49,34,75,93,41,52,90,39,45,47,74,49,74,41,63,92,75,28,31,44,32,40,37,37,37,64,35,42,62,85,65,33,25,37,38,30,42,24,67,34,49,37,72,26,92,51,43,19,52,26,39,36,42,39,44,74,71,79,83,123,123,84,51,66,63,43,42,44,39,61,66,64,48,77,47,37,64,63,33,70,52,70,49,58,29,42,55,40,57,64,60,59,71,80,38,55,35,34,40,32,38,28,41,86,95,52,66,44,38,78,40,31,47,38,50,46,96,90,43,57,40,50,34,76,93,40,50,89,41,43,48,75,49,75,40,63,91,76,27,32,45,34,39,38,37,38,64,34,43,62,84,65,33,25,38,38,31,41,25,68,34,49,36,71,24,91,49,42,18,53,26,38,37,44,41,46,74,72,79,83,123

pLDDT: mean 92.56, std 10.14, range [34.97, 98.75]

Organism: Scyliorhinus torazame (NCBI:txid75743)

Secondary structure (DSSP, 8-state):
-----EEE--SEEEE-TT--EEEEEEEESS-GGGS-EEEEEE-TTS-EEEEEEESSSSSEEE-TTTTTTEEEEEETTTTEEEEEE-S--GGG-EEEEEES-EEE-TT-EEEEEEE------/-----EEE--SEEEE-TT--EEEEEEEESS-GGGS-EEEEEE-TTS-EEEEEEESSSSSEEE-TTTTTTEEEEEETTTTEEEEEE-S--GGG-EEEEEES-EEE-TT-EEEEEEE------